Protein AF-A0A2N0Z9A2-F1 (afdb_monomer_lite)

pLDDT: mean 85.96, std 12.75, range [35.22, 98.06]

Foldseek 3Di:
DDDPDDPPPPPQVQEDDQDPPPDDLVVSLVVVVVVVVQAQQAALVNVCVQLVHDSVCCVVAVSSQFRKYFQDPVNLVSNLVVCVVPVDDPSSNVSSVGGMTTRPVRSLVCLQQQKKKWFQWDKDFPVNADPVLSVLLVVLLVVVQVPDPDDRQDPLNLLLVLLCVLDDPPDDQDIDIDRGHPGRAPGWADLVRQCVVVVHDDPVVSVVCCNVQRWMWMDRPPRIITHCVPVDPGRIHIHRVVSVVVLCVVPPPCSSVVSSVSSNVVSD

Structure (mmCIF, N/CA/C/O backbone):
data_AF-A0A2N0Z9A2-F1
#
_entry.id   AF-A0A2N0Z9A2-F1
#
loop_
_atom_site.group_PDB
_atom_site.id
_atom_site.type_symbol
_atom_site.label_atom_id
_atom_site.label_alt_id
_atom_site.label_comp_id
_atom_site.label_asym_id
_atom_site.label_entity_id
_atom_site.label_seq_id
_atom_site.pdbx_PDB_ins_code
_atom_site.Cartn_x
_atom_site.Cartn_y
_atom_site.Cartn_z
_atom_site.occupancy
_atom_site.B_iso_or_equiv
_atom_site.auth_seq_id
_atom_site.auth_comp_id
_atom_site.auth_asym_id
_atom_site.auth_atom_id
_atom_site.pdbx_PDB_model_num
ATOM 1 N N . MET A 1 1 ? 28.871 -37.898 -8.523 1.00 39.12 1 MET A N 1
ATOM 2 C CA . MET A 1 1 ? 27.674 -37.500 -9.295 1.00 39.12 1 MET A CA 1
ATOM 3 C C . MET A 1 1 ? 27.486 -36.004 -9.123 1.00 39.12 1 MET A C 1
ATOM 5 O O . MET A 1 1 ? 26.949 -35.571 -8.111 1.00 39.12 1 MET A O 1
ATOM 9 N N . GLU A 1 2 ? 28.006 -35.214 -10.058 1.00 35.22 2 GLU A N 1
ATOM 10 C CA . GLU A 1 2 ? 27.777 -33.769 -10.091 1.00 35.22 2 GLU A CA 1
ATOM 11 C C . GLU A 1 2 ? 26.321 -33.504 -10.483 1.00 35.22 2 GLU A C 1
ATOM 13 O O . GLU A 1 2 ? 25.878 -33.856 -11.578 1.00 35.22 2 GLU A O 1
ATOM 18 N N . GLN A 1 3 ? 25.552 -32.900 -9.578 1.00 36.16 3 GLN A N 1
ATOM 19 C CA . GLN A 1 3 ? 24.242 -32.359 -9.917 1.00 36.16 3 GLN A CA 1
ATOM 20 C C . GLN A 1 3 ? 24.454 -31.128 -10.803 1.00 36.16 3 GLN A C 1
ATOM 22 O O . GLN A 1 3 ? 24.749 -30.038 -10.314 1.00 36.16 3 GLN A O 1
ATOM 27 N N . LYS A 1 4 ? 24.300 -31.301 -12.121 1.00 36.00 4 LYS A N 1
ATOM 28 C CA . LYS A 1 4 ? 24.152 -30.184 -13.058 1.00 36.00 4 LYS A CA 1
ATOM 29 C C . LYS A 1 4 ? 22.986 -29.314 -12.583 1.00 36.00 4 LYS A C 1
ATOM 31 O O . LYS A 1 4 ? 21.829 -29.735 -12.637 1.00 36.00 4 LYS A O 1
ATOM 36 N N . LYS A 1 5 ? 23.300 -28.102 -12.109 1.00 37.56 5 LYS A N 1
ATOM 37 C CA . LYS A 1 5 ? 22.339 -27.008 -11.935 1.00 37.56 5 LYS A CA 1
ATOM 38 C C . LYS A 1 5 ? 21.575 -26.881 -13.252 1.00 37.56 5 LYS A C 1
ATOM 40 O O . LYS A 1 5 ? 22.160 -26.490 -14.256 1.00 37.56 5 LYS A O 1
ATOM 45 N N . LYS A 1 6 ? 20.290 -27.243 -13.261 1.00 37.47 6 LYS A N 1
ATOM 46 C CA . LYS A 1 6 ? 19.394 -26.866 -14.355 1.00 37.47 6 LYS A CA 1
ATOM 47 C C . LYS A 1 6 ? 19.418 -25.341 -14.423 1.00 37.47 6 LYS A C 1
ATOM 49 O O . LYS A 1 6 ? 18.989 -24.689 -13.470 1.00 37.47 6 LYS A O 1
ATOM 54 N N . GLU A 1 7 ? 19.961 -24.790 -15.503 1.00 36.81 7 GLU A N 1
ATOM 55 C CA . GLU A 1 7 ? 19.755 -23.390 -15.850 1.00 36.81 7 GLU A CA 1
ATOM 56 C C . GLU A 1 7 ? 18.244 -23.170 -15.909 1.00 36.81 7 GLU A C 1
ATOM 58 O O . GLU A 1 7 ? 17.543 -23.776 -16.719 1.00 36.81 7 GLU A O 1
ATOM 63 N N . LYS A 1 8 ? 17.717 -22.375 -14.974 1.00 40.28 8 LYS A N 1
ATOM 64 C CA . LYS A 1 8 ? 16.359 -21.858 -15.099 1.00 40.28 8 LYS A CA 1
ATOM 65 C C . LYS A 1 8 ? 16.387 -20.928 -16.303 1.00 40.28 8 LYS A C 1
ATOM 67 O O . LYS A 1 8 ? 16.922 -19.827 -16.198 1.00 40.28 8 LYS A O 1
ATOM 72 N N . THR A 1 9 ? 15.844 -21.370 -17.429 1.00 38.28 9 THR A N 1
ATOM 73 C CA . THR A 1 9 ? 15.439 -20.474 -18.508 1.00 38.28 9 THR A CA 1
ATOM 74 C C . THR A 1 9 ? 14.415 -19.513 -17.918 1.00 38.28 9 THR A C 1
ATOM 76 O O . THR A 1 9 ? 13.293 -19.890 -17.588 1.00 38.28 9 THR A O 1
ATOM 79 N N . TYR A 1 10 ? 14.867 -18.293 -17.652 1.00 50.06 10 TYR A N 1
ATOM 80 C CA . TYR A 1 10 ? 14.053 -17.216 -17.113 1.00 50.06 10 TYR A CA 1
ATOM 81 C C . TYR A 1 10 ? 13.242 -16.669 -18.294 1.00 50.06 10 TYR A C 1
ATOM 83 O O . TYR A 1 10 ? 13.710 -15.800 -19.023 1.00 50.06 10 TYR A O 1
ATOM 91 N N . ASP A 1 11 ? 12.091 -17.282 -18.573 1.00 57.03 11 ASP A N 1
ATOM 92 C CA . ASP A 1 11 ? 11.162 -16.760 -19.573 1.00 57.03 11 ASP A CA 1
ATOM 93 C C . ASP A 1 11 ? 10.395 -15.596 -18.936 1.00 57.03 11 ASP A C 1
ATOM 95 O O . ASP A 1 11 ? 9.505 -15.786 -18.106 1.00 57.03 11 ASP A O 1
ATOM 99 N N . GLU A 1 12 ? 10.834 -14.372 -19.225 1.00 72.56 12 GLU A N 1
ATOM 100 C CA . GLU A 1 12 ? 10.219 -13.152 -18.704 1.00 72.56 12 GLU A CA 1
ATOM 101 C C . GLU A 1 12 ? 8.993 -12.818 -19.545 1.00 72.56 12 GLU A C 1
ATOM 103 O O . GLU A 1 12 ? 9.054 -11.990 -20.447 1.00 72.56 12 GLU A O 1
ATOM 108 N N . THR A 1 13 ? 7.864 -13.461 -19.252 1.00 82.44 13 THR A N 1
ATOM 109 C CA . THR A 1 13 ? 6.611 -13.288 -20.008 1.00 82.44 13 THR A CA 1
ATOM 110 C C . THR A 1 13 ? 6.142 -11.828 -20.063 1.00 82.44 13 THR A C 1
ATOM 112 O O . THR A 1 13 ? 5.527 -11.411 -21.038 1.00 82.44 13 THR A O 1
ATOM 115 N N . ASN A 1 14 ? 6.471 -11.038 -19.039 1.00 91.31 14 ASN A N 1
ATOM 116 C CA . ASN A 1 14 ? 6.136 -9.617 -18.935 1.00 91.31 14 ASN A CA 1
ATOM 117 C C . ASN A 1 14 ? 7.253 -8.669 -19.423 1.00 91.31 14 ASN A C 1
ATOM 119 O O . ASN A 1 14 ? 7.136 -7.451 -19.271 1.00 91.31 14 ASN A O 1
ATOM 123 N N . LEU A 1 15 ? 8.336 -9.196 -20.006 1.00 94.00 15 LEU A N 1
ATOM 124 C CA . LEU A 1 15 ? 9.366 -8.375 -20.640 1.00 94.00 15 LEU A CA 1
ATOM 125 C C . LEU A 1 15 ? 8.886 -7.897 -22.010 1.00 94.00 15 LEU A C 1
ATOM 127 O O . LEU A 1 15 ? 8.703 -8.686 -22.939 1.00 94.00 15 LEU A O 1
ATOM 131 N N . ILE A 1 16 ? 8.785 -6.583 -22.164 1.00 93.12 16 ILE A N 1
ATOM 132 C CA . ILE A 1 16 ? 8.566 -5.950 -23.459 1.00 93.12 16 ILE A CA 1
ATOM 133 C C . ILE A 1 16 ? 9.925 -5.762 -24.129 1.00 93.12 16 ILE A C 1
ATOM 135 O O . ILE A 1 16 ? 10.796 -5.036 -23.642 1.00 93.12 16 ILE A O 1
ATOM 139 N N . LYS A 1 17 ? 10.115 -6.453 -25.253 1.00 89.31 17 LYS A N 1
ATOM 140 C CA . LYS A 1 17 ? 11.343 -6.384 -26.044 1.00 89.31 17 LYS A CA 1
ATOM 141 C C . LYS A 1 17 ? 11.283 -5.203 -27.005 1.00 89.31 17 LYS A C 1
ATOM 143 O O . LYS A 1 17 ? 10.336 -5.065 -27.774 1.00 89.31 17 LYS A O 1
ATOM 148 N N . ILE A 1 18 ? 12.329 -4.385 -26.984 1.00 88.56 18 ILE A N 1
ATOM 149 C CA . ILE A 1 18 ? 12.559 -3.346 -27.988 1.00 88.56 18 ILE A CA 1
ATOM 150 C C . ILE A 1 18 ? 13.480 -3.955 -29.044 1.00 88.56 18 ILE A C 1
ATOM 152 O O . ILE A 1 18 ? 14.681 -4.115 -28.825 1.00 88.56 18 ILE A O 1
ATOM 156 N N . GLU A 1 19 ? 12.884 -4.368 -30.161 1.00 83.06 19 GLU A N 1
ATOM 157 C CA . GLU A 1 19 ? 13.587 -5.044 -31.251 1.00 83.06 19 GLU A CA 1
ATOM 158 C C . GLU A 1 19 ? 14.536 -4.078 -31.970 1.00 83.06 19 GLU A C 1
ATOM 160 O O . GLU A 1 19 ? 14.115 -3.052 -32.504 1.00 83.06 19 GLU A O 1
ATOM 165 N N . GLY A 1 20 ? 15.827 -4.413 -31.996 1.00 78.44 20 GLY A N 1
ATOM 166 C CA . GLY A 1 20 ? 16.853 -3.610 -32.673 1.00 78.44 20 GLY A CA 1
ATOM 167 C C . GLY A 1 20 ? 17.189 -4.079 -34.090 1.00 78.44 20 GLY A C 1
ATOM 168 O O . GLY A 1 20 ? 17.829 -3.348 -34.844 1.00 78.44 20 GLY A O 1
ATOM 169 N N . GLN A 1 21 ? 16.791 -5.297 -34.472 1.00 80.75 21 GLN A N 1
ATOM 170 C CA . GLN A 1 21 ? 17.189 -5.879 -35.753 1.00 80.75 21 GLN A CA 1
ATOM 171 C C . GLN A 1 21 ? 16.594 -5.081 -36.922 1.00 80.75 21 GLN A C 1
ATOM 173 O O . GLN A 1 21 ? 15.380 -4.944 -37.039 1.00 80.75 21 GLN A O 1
ATOM 178 N N . GLY A 1 22 ? 17.462 -4.573 -37.802 1.00 82.25 22 GLY A N 1
ATOM 179 C CA . GLY A 1 22 ? 17.056 -3.803 -38.982 1.00 82.25 22 GLY A CA 1
ATOM 180 C C . GLY A 1 22 ? 16.613 -2.362 -38.701 1.00 82.25 22 GLY A C 1
ATOM 181 O O . GLY A 1 22 ? 16.156 -1.701 -39.628 1.00 82.25 22 GLY A O 1
ATOM 182 N N . ARG A 1 23 ? 16.756 -1.867 -37.463 1.00 88.69 23 ARG A N 1
ATOM 183 C CA . ARG A 1 23 ? 16.437 -0.482 -37.083 1.00 88.69 23 ARG A CA 1
ATOM 184 C C . ARG A 1 23 ? 17.691 0.376 -36.961 1.00 88.69 23 ARG A C 1
ATOM 186 O O . ARG A 1 23 ? 18.769 -0.126 -36.630 1.00 88.69 23 ARG A O 1
ATOM 193 N N . THR A 1 24 ? 17.558 1.678 -37.210 1.00 91.38 24 THR A N 1
ATOM 194 C CA . THR A 1 24 ? 18.649 2.621 -36.943 1.00 91.38 24 THR A CA 1
ATOM 195 C C . THR A 1 24 ? 18.809 2.842 -35.435 1.00 91.38 24 THR A C 1
ATOM 197 O O . THR A 1 24 ? 17.922 2.530 -34.640 1.00 91.38 24 THR A O 1
ATOM 200 N N . LYS A 1 25 ? 19.959 3.384 -35.009 1.00 90.62 25 LYS A N 1
ATOM 201 C CA . LYS A 1 25 ? 20.178 3.728 -33.591 1.00 90.62 25 LYS A CA 1
ATOM 202 C C . LYS A 1 25 ? 19.160 4.757 -33.096 1.00 90.62 25 LYS A C 1
ATOM 204 O O . LYS A 1 25 ? 18.715 4.662 -31.959 1.00 90.62 25 LYS A O 1
ATOM 209 N N . GLU A 1 26 ? 18.796 5.698 -33.959 1.00 92.00 26 GLU A N 1
ATOM 210 C CA . GLU A 1 26 ? 17.795 6.726 -33.690 1.00 92.00 26 GLU A CA 1
ATOM 211 C C . GLU A 1 26 ? 16.410 6.109 -33.470 1.00 92.00 26 GLU A C 1
ATOM 213 O O . GLU A 1 26 ? 15.802 6.351 -32.431 1.00 92.00 26 GLU A O 1
ATOM 218 N N . ASP A 1 27 ? 15.969 5.203 -34.349 1.00 93.00 27 ASP A N 1
ATOM 219 C CA . ASP A 1 27 ? 14.685 4.499 -34.194 1.00 93.00 27 ASP A CA 1
ATOM 220 C C . ASP A 1 27 ? 14.605 3.713 -32.877 1.00 93.00 27 ASP A C 1
ATOM 222 O O . ASP A 1 27 ? 13.552 3.634 -32.237 1.00 93.00 27 ASP A O 1
ATOM 226 N N . ILE A 1 28 ? 15.723 3.109 -32.462 1.00 93.19 28 ILE A N 1
ATOM 227 C CA . ILE A 1 28 ? 15.814 2.389 -31.189 1.00 93.19 28 ILE A CA 1
ATOM 228 C C . ILE A 1 28 ? 15.655 3.372 -30.024 1.00 93.19 28 ILE A C 1
ATOM 230 O O . ILE A 1 28 ? 14.854 3.109 -29.128 1.00 93.19 28 ILE A O 1
ATOM 234 N N . CYS A 1 29 ? 16.372 4.501 -30.035 1.00 94.50 29 CYS A N 1
ATOM 235 C CA . CYS A 1 29 ? 16.245 5.537 -29.007 1.00 94.50 29 CYS A CA 1
ATOM 236 C C . CYS A 1 29 ? 14.813 6.082 -28.923 1.00 94.50 29 CYS A C 1
ATOM 238 O O . CYS A 1 29 ? 14.248 6.131 -27.832 1.00 94.50 29 CYS A O 1
ATOM 240 N N . LEU A 1 30 ? 14.198 6.405 -30.064 1.00 94.81 30 LEU A N 1
ATOM 241 C CA . LEU A 1 30 ? 12.808 6.861 -30.138 1.00 94.81 30 LEU A CA 1
ATOM 242 C C . LEU A 1 30 ? 11.834 5.829 -29.557 1.00 94.81 30 LEU A C 1
ATOM 244 O O . LEU A 1 30 ? 10.938 6.200 -28.804 1.00 94.81 30 LEU A O 1
ATOM 248 N N . SER A 1 31 ? 12.054 4.536 -29.816 1.00 95.06 31 SER A N 1
ATOM 249 C CA . SER A 1 31 ? 11.229 3.460 -29.244 1.00 95.06 31 SER A CA 1
ATOM 250 C C . SER A 1 31 ? 11.310 3.427 -27.710 1.00 95.06 31 SER A C 1
ATOM 252 O O . SER A 1 31 ? 10.294 3.284 -27.035 1.00 95.06 31 SER A O 1
ATOM 254 N N . TYR A 1 32 ? 12.506 3.579 -27.127 1.00 95.62 32 TYR A N 1
ATOM 255 C CA . TYR A 1 32 ? 12.655 3.671 -25.666 1.00 95.62 32 TYR A CA 1
ATOM 256 C C . TYR A 1 32 ? 11.942 4.899 -25.093 1.00 95.62 32 TYR A C 1
ATOM 258 O O . TYR A 1 32 ? 11.276 4.787 -24.065 1.00 95.62 32 TYR A O 1
ATOM 266 N N . LEU A 1 33 ? 12.073 6.056 -25.748 1.00 95.31 33 LEU A N 1
ATOM 267 C CA . LEU A 1 33 ? 11.417 7.290 -25.319 1.00 95.31 33 LEU A CA 1
ATOM 268 C C . LEU A 1 33 ? 9.894 7.174 -25.385 1.00 95.31 33 LEU A C 1
ATOM 270 O O . LEU A 1 33 ? 9.220 7.618 -24.463 1.00 95.31 33 LEU A O 1
ATOM 274 N N . GLU A 1 34 ? 9.350 6.528 -26.418 1.00 95.38 34 GLU A N 1
ATOM 275 C CA . GLU A 1 34 ? 7.919 6.232 -26.517 1.00 95.38 34 GLU A CA 1
ATOM 276 C C . GLU A 1 34 ? 7.438 5.416 -25.310 1.00 95.38 34 GLU A C 1
ATOM 278 O O . GLU A 1 34 ? 6.464 5.796 -24.657 1.00 95.38 34 GLU A O 1
ATOM 283 N N . PHE A 1 35 ? 8.161 4.355 -24.935 1.00 96.38 35 PHE A N 1
ATOM 284 C CA . PHE A 1 35 ? 7.824 3.585 -23.737 1.00 96.38 35 PHE A CA 1
ATOM 285 C C . PHE A 1 35 ? 7.919 4.426 -22.460 1.00 96.38 35 PHE A C 1
ATOM 287 O O . PHE A 1 35 ? 6.988 4.412 -21.653 1.00 96.38 35 PHE A O 1
ATOM 294 N N . ILE A 1 36 ? 8.992 5.193 -22.268 1.00 95.38 36 ILE A N 1
ATOM 295 C CA . ILE A 1 36 ? 9.147 6.049 -21.081 1.00 95.38 36 ILE A CA 1
ATOM 296 C C . ILE A 1 36 ? 7.985 7.046 -20.981 1.00 95.38 36 ILE A C 1
ATOM 298 O O . ILE A 1 36 ? 7.328 7.114 -19.940 1.00 95.38 36 ILE A O 1
ATOM 302 N N . ASN A 1 37 ? 7.654 7.717 -22.086 1.00 93.94 37 ASN A N 1
ATOM 303 C CA . ASN A 1 37 ? 6.549 8.672 -22.172 1.00 93.94 37 ASN A CA 1
ATOM 304 C C . ASN A 1 37 ? 5.176 8.010 -21.984 1.00 93.94 37 ASN A C 1
ATOM 306 O O . ASN A 1 37 ? 4.252 8.642 -21.477 1.00 93.94 37 ASN A O 1
ATOM 310 N N . SER A 1 38 ? 5.036 6.730 -22.338 1.00 94.81 38 SER A N 1
ATOM 311 C CA . SER A 1 38 ? 3.811 5.958 -22.096 1.00 94.81 38 SER A CA 1
ATOM 312 C C . SER A 1 38 ? 3.632 5.514 -20.637 1.00 94.81 38 SER A C 1
ATOM 314 O O . SER A 1 38 ? 2.562 5.023 -20.292 1.00 94.81 38 SER A O 1
ATOM 316 N N . GLY A 1 39 ? 4.637 5.697 -19.768 1.00 94.62 39 GLY A N 1
ATOM 317 C CA . GLY A 1 39 ? 4.539 5.414 -18.330 1.00 94.62 39 GLY A CA 1
ATOM 318 C C . GLY A 1 39 ? 5.573 4.430 -17.773 1.00 94.62 39 GLY A C 1
ATOM 319 O O . GLY A 1 39 ? 5.487 4.080 -16.589 1.00 94.62 39 GLY A O 1
ATOM 320 N N . PHE A 1 40 ? 6.548 3.985 -18.576 1.00 97.00 40 PHE A N 1
ATOM 321 C CA . PHE A 1 40 ? 7.675 3.154 -18.124 1.00 97.00 40 PHE A CA 1
ATOM 322 C C . PHE A 1 40 ? 8.752 3.997 -17.432 1.00 97.00 40 PHE A C 1
ATOM 324 O O . PHE A 1 40 ? 9.850 4.180 -17.949 1.00 97.00 40 PHE A O 1
ATOM 331 N N . SER A 1 41 ? 8.434 4.510 -16.245 1.00 96.00 41 SER A N 1
ATOM 332 C CA . SER A 1 41 ? 9.335 5.356 -15.447 1.00 96.00 41 SER A CA 1
ATOM 333 C C . SER A 1 41 ? 9.645 4.796 -14.064 1.00 96.00 41 SER A C 1
ATOM 335 O O . SER A 1 41 ? 10.536 5.294 -13.386 1.00 96.00 41 SER A O 1
ATOM 337 N N . LEU A 1 42 ? 8.922 3.763 -13.623 1.00 97.38 42 LEU A N 1
ATOM 338 C CA . LEU A 1 42 ? 9.047 3.257 -12.264 1.00 97.38 42 LEU A CA 1
ATOM 339 C C . LEU A 1 42 ? 10.254 2.318 -12.149 1.00 97.38 42 LEU A C 1
ATOM 341 O O . LEU A 1 42 ? 10.349 1.316 -12.855 1.00 97.38 42 LEU A O 1
ATOM 345 N N . THR A 1 43 ? 11.168 2.627 -11.237 1.00 97.00 43 THR A N 1
ATOM 346 C CA . THR A 1 43 ? 12.419 1.885 -11.034 1.00 97.00 43 THR A CA 1
ATOM 347 C C . THR A 1 43 ? 12.291 0.785 -9.979 1.00 97.00 43 THR A C 1
ATOM 349 O O . THR A 1 43 ? 11.382 0.778 -9.143 1.00 97.00 43 THR A O 1
ATOM 352 N N . ILE A 1 44 ? 13.247 -0.152 -9.969 1.00 97.00 44 ILE A N 1
ATOM 353 C CA . ILE A 1 44 ? 13.324 -1.171 -8.911 1.00 97.00 44 ILE A CA 1
ATOM 354 C C . ILE A 1 44 ? 13.519 -0.518 -7.542 1.00 97.00 44 ILE A C 1
ATOM 356 O O . ILE A 1 44 ? 12.920 -0.973 -6.569 1.00 97.00 44 ILE A O 1
ATOM 360 N N . GLU A 1 45 ? 14.339 0.532 -7.444 1.00 96.69 45 GLU A N 1
ATOM 361 C CA . GLU A 1 45 ? 14.580 1.208 -6.170 1.00 96.69 45 GLU A CA 1
ATOM 362 C C . GLU A 1 45 ? 13.310 1.867 -5.621 1.00 96.69 45 GLU A C 1
ATOM 364 O O . GLU A 1 45 ? 13.040 1.756 -4.425 1.00 96.69 45 GLU A O 1
ATOM 369 N N . GLU A 1 46 ? 12.495 2.487 -6.478 1.00 97.00 46 GLU A N 1
ATOM 370 C CA . GLU A 1 46 ? 11.203 3.051 -6.074 1.00 97.00 46 GLU A CA 1
ATOM 371 C C . GLU A 1 46 ? 10.231 1.967 -5.600 1.00 97.00 46 GLU A C 1
ATOM 373 O O . GLU A 1 46 ? 9.626 2.117 -4.538 1.00 97.00 46 GLU A O 1
ATOM 378 N N . ILE A 1 47 ? 10.113 0.849 -6.327 1.00 97.56 47 ILE A N 1
ATOM 379 C CA . ILE A 1 47 ? 9.261 -0.277 -5.911 1.00 97.56 47 ILE A CA 1
ATOM 380 C C . ILE A 1 47 ? 9.757 -0.865 -4.589 1.00 97.56 47 ILE A C 1
ATOM 382 O O . ILE A 1 47 ? 8.961 -1.118 -3.683 1.00 97.56 47 ILE A O 1
ATOM 386 N N . ALA A 1 48 ? 11.069 -1.069 -4.454 1.00 97.12 48 ALA A N 1
ATOM 387 C CA . ALA A 1 48 ? 11.678 -1.598 -3.242 1.00 97.12 48 ALA A CA 1
ATOM 388 C C . ALA A 1 48 ? 11.439 -0.664 -2.051 1.00 97.12 48 ALA A C 1
ATOM 390 O O . ALA A 1 48 ? 11.081 -1.130 -0.968 1.00 97.12 48 ALA A O 1
ATOM 391 N N . SER A 1 49 ? 11.573 0.647 -2.264 1.00 96.75 49 SER A N 1
ATOM 392 C CA . SER A 1 49 ? 11.293 1.678 -1.268 1.00 96.75 49 SER A CA 1
ATOM 393 C C . SER A 1 49 ? 9.817 1.681 -0.860 1.00 96.75 49 SER A C 1
ATOM 395 O O . SER A 1 49 ? 9.518 1.585 0.331 1.00 96.75 49 SER A O 1
ATOM 397 N N . TYR A 1 50 ? 8.894 1.687 -1.828 1.00 96.50 50 TYR A N 1
ATOM 398 C CA . TYR A 1 50 ? 7.448 1.658 -1.592 1.00 96.50 50 TYR A CA 1
ATOM 399 C C . TYR A 1 50 ? 7.014 0.398 -0.833 1.00 96.50 50 TYR A C 1
ATOM 401 O O . TYR A 1 50 ? 6.376 0.478 0.216 1.00 96.50 50 TYR A O 1
ATOM 409 N N . LEU A 1 51 ? 7.419 -0.780 -1.315 1.00 96.25 51 LEU A N 1
ATOM 410 C CA . LEU A 1 51 ? 7.136 -2.061 -0.671 1.00 96.25 51 LEU A CA 1
ATOM 411 C C . LEU A 1 51 ? 8.007 -2.298 0.568 1.00 96.25 51 LEU A C 1
ATOM 413 O O . LEU A 1 51 ? 7.899 -3.363 1.174 1.00 96.25 51 LEU A O 1
ATOM 417 N N . ARG A 1 52 ? 8.891 -1.369 0.958 1.00 95.31 52 ARG A N 1
ATOM 418 C CA . ARG A 1 52 ? 9.839 -1.510 2.078 1.00 95.31 52 ARG A CA 1
ATOM 419 C C . ARG A 1 52 ? 10.556 -2.864 2.060 1.00 95.31 52 ARG A C 1
ATOM 421 O O . ARG A 1 52 ? 10.555 -3.592 3.054 1.00 95.31 52 ARG A O 1
ATOM 428 N N . CYS A 1 53 ? 11.052 -3.280 0.902 1.00 95.38 53 CYS A N 1
ATOM 429 C CA . CYS A 1 53 ? 11.646 -4.596 0.669 1.00 95.38 53 CYS A CA 1
ATOM 430 C C . CYS A 1 53 ? 13.039 -4.472 0.036 1.00 95.38 53 CYS A C 1
ATOM 432 O O . CYS A 1 53 ? 13.539 -3.373 -0.187 1.00 95.38 53 CYS A O 1
ATOM 434 N N . THR A 1 54 ? 13.708 -5.601 -0.188 1.00 95.69 54 THR A N 1
ATOM 435 C CA . THR A 1 54 ? 15.032 -5.606 -0.818 1.00 95.69 54 THR A CA 1
ATOM 436 C C . THR A 1 54 ? 14.909 -5.506 -2.336 1.00 95.69 54 THR A C 1
ATOM 438 O O . THR A 1 54 ? 13.932 -5.971 -2.918 1.00 95.69 54 THR A O 1
ATOM 441 N N . TYR A 1 55 ? 15.948 -4.987 -2.991 1.00 95.69 55 TYR A N 1
ATOM 442 C CA . TYR A 1 55 ? 16.064 -4.995 -4.455 1.00 95.69 55 TYR A CA 1
ATOM 443 C C . TYR A 1 55 ? 15.843 -6.403 -5.037 1.00 95.69 55 TYR A C 1
ATOM 445 O O . TYR A 1 55 ? 15.086 -6.588 -5.986 1.00 95.69 55 TYR A O 1
ATOM 453 N N . GLN A 1 56 ? 16.442 -7.419 -4.403 1.00 95.25 56 GLN A N 1
ATOM 454 C CA . GLN A 1 56 ? 16.313 -8.817 -4.817 1.00 95.25 56 GLN A CA 1
ATOM 455 C C . GLN A 1 56 ? 14.865 -9.323 -4.756 1.00 95.25 56 GLN A C 1
ATOM 457 O O . GLN A 1 56 ? 14.444 -10.072 -5.629 1.00 95.25 56 GLN A O 1
ATOM 462 N N . TYR A 1 57 ? 14.079 -8.891 -3.764 1.00 95.31 57 TYR A N 1
ATOM 463 C CA . TYR A 1 57 ? 12.666 -9.259 -3.691 1.00 95.31 57 TYR A CA 1
ATOM 464 C C . TYR A 1 57 ? 11.896 -8.754 -4.919 1.00 95.31 57 TYR A C 1
ATOM 466 O O . TYR A 1 57 ? 11.082 -9.490 -5.470 1.00 95.31 57 TYR A O 1
ATOM 474 N N . VAL A 1 58 ? 12.176 -7.529 -5.377 1.00 96.25 58 VAL A N 1
AT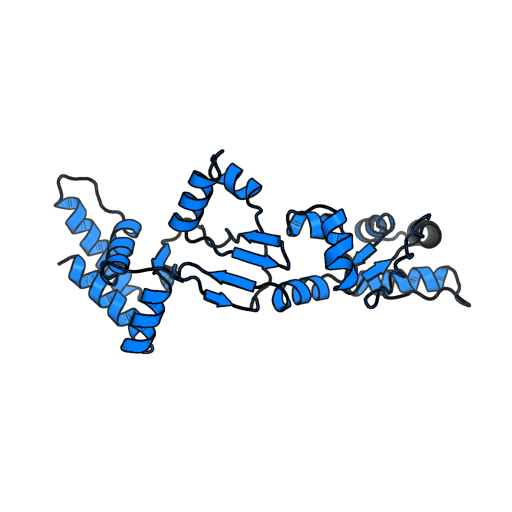OM 475 C CA . VAL A 1 58 ? 11.545 -6.966 -6.582 1.00 96.25 58 VAL A CA 1
ATOM 476 C C . VAL A 1 58 ? 11.916 -7.781 -7.820 1.00 96.25 58 VAL A C 1
ATOM 478 O O . VAL A 1 58 ? 11.029 -8.137 -8.595 1.00 96.25 58 VAL A O 1
ATOM 481 N N . LEU A 1 59 ? 13.193 -8.147 -7.971 1.00 94.31 59 LEU A N 1
ATOM 482 C CA . LEU A 1 59 ? 13.641 -9.019 -9.061 1.00 94.31 59 LEU A CA 1
ATOM 483 C C . LEU A 1 59 ? 12.931 -10.376 -9.052 1.00 94.31 59 LEU A C 1
ATOM 485 O O . LEU A 1 59 ? 12.470 -10.836 -10.087 1.00 94.31 59 LEU A O 1
ATOM 489 N N . ASP A 1 60 ? 12.820 -11.013 -7.889 1.00 93.19 60 ASP A N 1
ATOM 490 C CA . ASP A 1 60 ? 12.319 -12.386 -7.806 1.00 93.19 60 ASP A CA 1
ATOM 491 C C . ASP A 1 60 ? 10.789 -12.487 -7.838 1.00 93.19 60 ASP A C 1
ATOM 493 O O . ASP A 1 60 ? 10.259 -13.557 -8.144 1.00 93.19 60 ASP A O 1
ATOM 497 N N . LYS A 1 61 ? 10.076 -11.425 -7.435 1.00 94.06 61 LYS A N 1
ATOM 498 C CA . LYS A 1 61 ? 8.623 -11.464 -7.184 1.00 94.06 61 LYS A CA 1
ATOM 499 C C . LYS A 1 61 ? 7.797 -10.452 -7.959 1.00 94.06 61 LYS A C 1
ATOM 501 O O . LYS A 1 61 ? 6.596 -10.656 -8.048 1.00 94.06 61 LYS A O 1
ATOM 506 N N . ILE A 1 62 ? 8.397 -9.378 -8.471 1.00 94.94 62 ILE A N 1
ATOM 507 C CA . ILE A 1 62 ? 7.664 -8.310 -9.167 1.00 94.94 62 ILE A CA 1
ATOM 508 C C . ILE A 1 62 ? 8.006 -8.291 -10.658 1.00 94.94 62 ILE A C 1
ATOM 510 O O . ILE A 1 62 ? 7.094 -8.222 -11.473 1.00 94.94 62 ILE A O 1
ATOM 514 N N . VAL A 1 63 ? 9.287 -8.421 -11.032 1.00 94.69 63 VAL A N 1
ATOM 515 C CA . VAL A 1 63 ? 9.717 -8.520 -12.448 1.00 94.69 63 VAL A CA 1
ATOM 516 C C . VAL A 1 63 ? 8.930 -9.577 -13.237 1.00 94.69 63 VAL A C 1
ATOM 518 O O . VAL A 1 63 ? 8.502 -9.262 -14.346 1.00 94.69 63 VAL A O 1
ATOM 521 N N . PRO A 1 64 ? 8.673 -10.790 -12.705 1.00 93.25 64 PRO A N 1
ATOM 522 C CA . PRO A 1 64 ? 7.918 -11.796 -13.448 1.00 93.25 64 PRO A CA 1
ATOM 523 C C . PRO A 1 64 ? 6.446 -11.439 -13.666 1.00 93.25 64 PRO A C 1
ATOM 525 O O . PRO A 1 64 ? 5.830 -11.988 -14.570 1.00 93.25 64 PRO A O 1
ATOM 528 N N . GLU A 1 65 ? 5.881 -10.532 -12.866 1.00 93.88 65 GLU A N 1
ATOM 529 C CA . GLU A 1 65 ? 4.434 -10.294 -12.767 1.00 93.88 65 GLU A CA 1
ATOM 530 C C . GLU A 1 65 ? 3.988 -8.960 -13.383 1.00 93.88 65 GLU A C 1
ATOM 532 O O . GLU A 1 65 ? 2.802 -8.763 -13.640 1.00 93.88 65 GLU A O 1
ATOM 537 N N . VAL A 1 66 ? 4.921 -8.027 -13.597 1.00 95.50 66 VAL A N 1
ATOM 538 C CA . VAL A 1 66 ? 4.613 -6.658 -14.028 1.00 95.50 66 VAL A CA 1
ATOM 539 C C . VAL A 1 66 ? 5.316 -6.335 -15.349 1.00 95.50 66 VAL A C 1
ATOM 541 O O . VAL A 1 66 ? 6.531 -6.547 -15.455 1.00 95.50 66 VAL A O 1
ATOM 544 N N . PRO A 1 67 ? 4.593 -5.777 -16.342 1.00 96.19 67 PRO A N 1
ATOM 545 C CA . PRO A 1 67 ? 5.174 -5.305 -17.591 1.00 96.19 67 PRO A CA 1
ATOM 546 C C . PRO A 1 67 ? 6.350 -4.354 -17.370 1.00 96.19 67 PRO A C 1
ATOM 548 O O . PRO A 1 67 ? 6.245 -3.359 -16.641 1.00 96.19 67 PRO A O 1
ATOM 551 N N . HIS A 1 68 ? 7.469 -4.656 -18.019 1.00 96.56 68 HIS A N 1
ATOM 552 C CA . HIS A 1 68 ? 8.693 -3.875 -17.898 1.00 96.56 68 HIS A CA 1
ATOM 553 C C . HIS A 1 68 ? 9.521 -3.908 -19.184 1.00 96.56 68 HIS A C 1
ATOM 555 O O . HIS A 1 68 ? 9.432 -4.840 -19.981 1.00 96.56 68 HIS A O 1
ATOM 561 N N . ILE A 1 69 ? 10.362 -2.892 -19.354 1.00 96.31 69 ILE A N 1
ATOM 562 C CA . ILE A 1 69 ? 11.402 -2.837 -20.383 1.00 96.31 69 ILE A CA 1
ATOM 563 C C . ILE A 1 69 ? 12.776 -2.991 -19.734 1.00 96.31 69 ILE A C 1
ATOM 565 O O . ILE A 1 69 ? 12.965 -2.687 -18.551 1.00 96.31 69 ILE A O 1
ATOM 569 N N . ARG A 1 70 ? 13.753 -3.445 -20.521 1.00 94.38 70 ARG A N 1
ATOM 570 C CA . ARG A 1 70 ? 15.159 -3.526 -20.113 1.00 94.38 70 ARG A CA 1
ATOM 571 C C . ARG A 1 70 ? 16.014 -2.609 -20.958 1.00 94.38 70 ARG A C 1
ATOM 573 O O . ARG A 1 70 ? 15.972 -2.699 -22.177 1.00 94.38 70 ARG A O 1
ATOM 580 N N . ILE A 1 71 ? 16.847 -1.807 -20.308 1.00 93.44 71 ILE A N 1
ATOM 581 C CA . ILE A 1 71 ? 17.870 -1.005 -20.977 1.00 93.44 71 ILE A CA 1
ATOM 582 C C . ILE A 1 71 ? 19.188 -1.771 -20.872 1.00 93.44 71 ILE A C 1
ATOM 584 O O . ILE A 1 71 ? 19.698 -2.039 -19.782 1.00 93.44 71 ILE A O 1
ATOM 588 N N . THR A 1 72 ? 19.719 -2.176 -22.023 1.00 90.69 72 THR A N 1
ATOM 589 C CA . THR A 1 72 ? 21.033 -2.832 -22.110 1.00 90.69 72 THR A CA 1
ATOM 590 C C . THR A 1 72 ? 22.160 -1.802 -22.038 1.00 90.69 72 THR A C 1
ATOM 592 O O . THR A 1 72 ? 21.937 -0.632 -22.336 1.00 90.69 72 THR A O 1
ATOM 595 N N . GLU A 1 73 ? 23.390 -2.220 -21.726 1.00 90.44 73 GLU A N 1
ATOM 596 C CA . GLU A 1 73 ? 24.550 -1.309 -21.740 1.00 90.44 73 GLU A CA 1
ATOM 597 C C . GLU A 1 73 ? 24.750 -0.635 -23.107 1.00 90.44 73 GLU A C 1
ATOM 599 O O . GLU A 1 73 ? 25.053 0.552 -23.188 1.00 90.44 73 GLU A O 1
ATOM 604 N N . VAL A 1 74 ? 24.503 -1.363 -24.201 1.00 90.12 74 VAL A N 1
ATOM 605 C CA . VAL A 1 74 ? 24.585 -0.807 -25.558 1.00 90.12 74 VAL A CA 1
ATOM 606 C C . VAL A 1 74 ? 23.492 0.240 -25.783 1.00 90.12 74 VAL A C 1
ATOM 608 O O . VAL A 1 74 ? 23.783 1.336 -26.258 1.00 90.12 74 VAL A O 1
ATOM 611 N N . SER A 1 75 ? 22.248 -0.069 -25.405 1.00 91.62 75 SER A N 1
ATOM 612 C CA . SER A 1 75 ? 21.122 0.868 -25.512 1.00 91.62 75 SER A CA 1
ATOM 613 C C . SER A 1 75 ? 21.340 2.110 -24.652 1.00 91.62 75 SER A C 1
ATOM 615 O O . SER A 1 75 ? 21.076 3.214 -25.104 1.00 91.62 75 SER A O 1
ATOM 617 N N . LYS A 1 76 ? 21.898 1.951 -23.451 1.00 93.56 76 LYS A N 1
ATOM 618 C CA . LYS A 1 76 ? 22.244 3.046 -22.543 1.00 93.56 76 LYS A CA 1
ATOM 619 C C . LYS A 1 76 ? 23.226 4.028 -23.177 1.00 93.56 76 LYS A C 1
ATOM 621 O O . LYS A 1 76 ? 22.988 5.230 -23.142 1.00 93.56 76 LYS A O 1
ATOM 626 N N . LEU A 1 77 ? 24.299 3.531 -23.797 1.00 92.81 77 LEU A N 1
ATOM 627 C CA . LEU A 1 77 ? 25.264 4.382 -24.503 1.00 92.81 77 LEU A CA 1
ATOM 628 C C . LEU A 1 77 ? 24.614 5.145 -25.666 1.00 92.81 77 LEU A C 1
ATOM 630 O O . LEU A 1 77 ? 24.914 6.319 -25.872 1.00 92.81 77 LEU A O 1
ATOM 634 N N . MET A 1 78 ? 23.718 4.492 -26.413 1.00 93.69 78 MET A N 1
ATOM 635 C CA . MET A 1 78 ? 22.971 5.134 -27.501 1.00 93.69 78 MET A CA 1
ATOM 636 C C . MET A 1 78 ? 22.029 6.221 -26.976 1.00 93.69 78 MET A C 1
ATOM 638 O O . MET A 1 78 ? 22.029 7.324 -27.514 1.00 93.69 78 MET A O 1
ATOM 642 N N . LEU A 1 79 ? 21.287 5.930 -25.906 1.00 95.31 79 LEU A N 1
ATOM 643 C CA . LEU A 1 79 ? 20.340 6.853 -25.283 1.00 95.31 79 LEU A CA 1
ATOM 644 C C . LEU A 1 79 ? 21.035 8.088 -24.710 1.00 95.31 79 LEU A C 1
ATOM 646 O O . LEU A 1 79 ? 20.579 9.195 -24.960 1.00 95.31 79 LEU A O 1
ATOM 650 N N . PHE A 1 80 ? 22.166 7.932 -24.013 1.00 95.44 80 PHE A N 1
ATOM 651 C CA . PHE A 1 80 ? 22.921 9.084 -23.507 1.00 95.44 80 PHE A CA 1
ATOM 652 C C . PHE A 1 80 ? 23.485 9.956 -24.620 1.00 95.44 80 PHE A C 1
ATOM 654 O O . PHE A 1 80 ? 23.444 11.178 -24.520 1.00 95.44 80 PHE A O 1
ATOM 661 N N . LYS A 1 81 ? 23.998 9.342 -25.690 1.00 94.56 81 LYS A N 1
ATOM 662 C CA . LYS A 1 81 ? 24.473 10.101 -26.844 1.00 94.56 81 LYS A CA 1
ATOM 663 C C . LYS A 1 81 ? 23.326 10.893 -27.484 1.00 94.56 81 LYS A C 1
ATOM 665 O O . LYS A 1 81 ? 23.477 12.086 -27.711 1.00 94.56 81 LYS A O 1
ATOM 670 N N . TYR A 1 82 ? 22.186 10.238 -27.696 1.00 94.88 82 TYR A N 1
ATOM 671 C CA . TYR A 1 82 ? 20.982 10.867 -28.231 1.00 94.88 82 TYR A CA 1
ATOM 672 C C . TYR A 1 82 ? 20.486 12.009 -27.328 1.00 94.88 82 TYR A C 1
ATOM 674 O O . TYR A 1 82 ? 20.159 13.083 -27.812 1.00 94.88 82 TYR A O 1
ATOM 682 N N . ALA A 1 83 ? 20.505 11.823 -26.007 1.00 94.12 83 ALA A N 1
ATOM 683 C CA . ALA A 1 83 ? 20.117 12.853 -25.046 1.00 94.12 83 ALA A CA 1
ATOM 684 C C . ALA A 1 83 ? 20.963 14.124 -25.144 1.00 94.12 83 ALA A C 1
ATOM 686 O O . ALA A 1 83 ? 20.416 15.217 -25.088 1.00 94.12 83 ALA A O 1
ATOM 687 N N . ILE A 1 84 ? 22.279 13.977 -25.330 1.00 93.81 84 ILE A N 1
ATOM 688 C CA . ILE A 1 84 ? 23.204 15.105 -25.497 1.00 93.81 84 ILE A CA 1
ATOM 689 C C . ILE A 1 84 ? 22.981 15.801 -26.846 1.00 93.81 84 ILE A C 1
ATOM 691 O O . ILE A 1 84 ? 22.995 17.024 -26.914 1.00 93.81 84 ILE A O 1
ATOM 695 N N . GLU A 1 85 ? 22.787 15.034 -27.922 1.00 94.88 85 GLU A N 1
ATOM 696 C CA . GLU A 1 85 ? 22.590 15.577 -29.276 1.00 94.88 85 GLU A CA 1
ATOM 697 C C . GLU A 1 85 ? 21.253 16.321 -29.429 1.00 94.88 85 GLU A C 1
ATOM 699 O O . GLU A 1 85 ? 21.161 17.245 -30.237 1.00 94.88 85 GLU A O 1
ATOM 704 N N . HIS A 1 86 ? 20.242 15.941 -28.644 1.00 92.75 86 HIS A N 1
ATOM 705 C CA . HIS A 1 86 ? 18.876 16.459 -28.736 1.00 92.75 86 HIS A CA 1
ATOM 706 C C . HIS A 1 86 ? 18.411 17.249 -27.501 1.00 92.75 86 HIS A C 1
ATOM 708 O O . HIS A 1 86 ? 17.225 17.559 -27.416 1.00 92.75 86 HIS A O 1
ATOM 714 N N . ASP A 1 87 ? 19.318 17.569 -26.570 1.00 91.81 87 ASP A N 1
ATOM 715 C CA . ASP A 1 87 ? 19.044 18.334 -25.339 1.00 91.81 87 ASP A CA 1
ATOM 716 C C . ASP A 1 87 ? 17.825 17.800 -24.559 1.00 91.81 87 ASP A C 1
ATOM 718 O O . ASP A 1 87 ? 16.875 18.519 -24.246 1.00 91.81 87 ASP A O 1
ATOM 722 N N . LEU A 1 88 ? 17.810 16.482 -24.316 1.00 92.12 88 LEU A N 1
ATOM 723 C CA . LEU A 1 88 ? 16.712 15.837 -23.595 1.00 92.12 88 LEU A CA 1
ATOM 724 C C . LEU A 1 88 ? 16.693 16.232 -22.119 1.00 92.12 88 LEU A C 1
ATOM 726 O O . LEU A 1 88 ? 17.728 16.341 -21.465 1.00 92.12 88 LEU A O 1
ATOM 730 N N . ASP A 1 89 ? 15.477 16.315 -21.584 1.00 90.69 89 ASP A N 1
ATOM 731 C CA . ASP A 1 89 ? 15.213 16.594 -20.178 1.00 90.69 89 ASP A CA 1
ATOM 732 C C . ASP A 1 89 ? 15.989 15.661 -19.219 1.00 90.69 89 ASP A C 1
ATOM 734 O O . ASP A 1 89 ? 16.162 14.457 -19.468 1.00 90.69 89 ASP A O 1
ATOM 738 N N . GLU A 1 90 ? 16.474 16.227 -18.110 1.00 89.88 90 GLU A N 1
ATOM 739 C CA . GLU A 1 90 ? 17.307 15.522 -17.129 1.00 89.88 90 GLU A CA 1
ATOM 740 C C . GLU A 1 90 ? 16.525 14.424 -16.389 1.00 89.88 90 GLU A C 1
ATOM 742 O O . GLU A 1 90 ? 17.089 13.366 -16.092 1.00 89.88 90 GLU A O 1
ATOM 747 N N . GLU A 1 91 ? 15.222 14.613 -16.148 1.00 89.44 91 GLU A N 1
ATOM 748 C CA . GLU A 1 91 ? 14.358 13.623 -15.501 1.00 89.44 91 GLU A CA 1
ATOM 749 C C . GLU A 1 91 ? 14.282 12.355 -16.356 1.00 89.44 91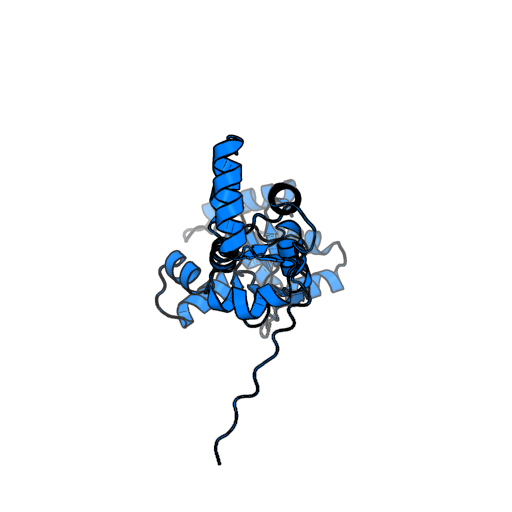 GLU A C 1
ATOM 751 O O . GLU A 1 91 ? 14.532 11.251 -15.861 1.00 89.44 91 GLU A O 1
ATOM 756 N N . ILE A 1 92 ? 14.049 12.515 -17.661 1.00 90.31 92 ILE A N 1
ATOM 757 C CA . ILE A 1 92 ? 14.032 11.408 -18.627 1.00 90.31 92 ILE A CA 1
ATOM 758 C C . ILE A 1 92 ? 15.418 10.764 -18.719 1.00 90.31 92 ILE A C 1
ATOM 760 O O . ILE A 1 92 ? 15.551 9.540 -18.636 1.00 90.31 92 ILE A O 1
ATOM 764 N N . SER A 1 93 ? 16.465 11.580 -18.844 1.00 91.69 93 SER A N 1
ATOM 765 C CA . SER A 1 93 ? 17.837 11.098 -19.018 1.00 91.69 93 SER A CA 1
ATOM 766 C C . SER A 1 93 ? 18.347 10.305 -17.810 1.00 91.69 93 SER A C 1
ATOM 768 O O . SER A 1 93 ? 19.107 9.341 -17.960 1.00 91.69 93 SER A O 1
ATOM 770 N N . SER A 1 94 ? 17.878 10.638 -16.604 1.00 93.62 94 SER A N 1
ATOM 771 C CA . SER A 1 94 ? 18.206 9.913 -15.372 1.00 93.62 94 SER A CA 1
ATOM 772 C C . SER A 1 94 ? 17.744 8.445 -15.395 1.00 93.62 94 SER A C 1
ATOM 774 O O . SER A 1 94 ? 18.387 7.572 -14.795 1.00 93.62 94 SER A O 1
ATOM 776 N N . LEU A 1 95 ? 16.678 8.138 -16.146 1.00 94.44 95 LEU A N 1
ATOM 777 C CA . LEU A 1 95 ? 16.129 6.787 -16.272 1.00 94.44 95 LEU A CA 1
ATOM 778 C C . LEU A 1 95 ? 17.036 5.866 -17.094 1.00 94.44 95 LEU A C 1
ATOM 780 O O . LEU A 1 95 ? 17.035 4.657 -16.871 1.00 94.44 95 LEU A O 1
ATOM 784 N N . PHE A 1 96 ? 17.880 6.404 -17.981 1.00 94.38 96 PHE A N 1
ATOM 785 C CA . PHE A 1 96 ? 18.779 5.596 -18.818 1.00 94.38 96 PHE A CA 1
ATOM 786 C C . PHE A 1 96 ? 19.858 4.869 -18.014 1.00 94.38 96 PHE A C 1
ATOM 788 O O . PHE A 1 96 ? 20.417 3.865 -18.460 1.00 94.38 96 PHE A O 1
ATOM 795 N N . VAL A 1 97 ? 20.152 5.338 -16.797 1.00 91.94 97 VAL A N 1
ATOM 796 C CA . VAL A 1 97 ? 21.069 4.647 -15.881 1.00 91.94 97 VAL A CA 1
ATOM 797 C C . VAL A 1 97 ? 20.486 3.312 -15.411 1.00 91.94 97 VAL A C 1
ATOM 799 O O . VAL A 1 97 ? 21.242 2.415 -15.025 1.00 91.94 97 VAL A O 1
ATOM 802 N N . LYS A 1 98 ? 19.158 3.174 -15.436 1.00 93.56 98 LYS A N 1
ATOM 803 C CA . LYS A 1 98 ? 18.418 2.064 -14.846 1.00 93.56 98 LYS A CA 1
ATOM 804 C C . LYS A 1 98 ? 18.313 0.904 -15.821 1.00 93.56 98 LYS A C 1
ATOM 806 O O . LYS A 1 98 ? 18.012 1.070 -16.992 1.00 93.56 98 LYS A O 1
ATOM 811 N N . ARG A 1 99 ? 18.528 -0.308 -15.311 1.00 90.62 99 ARG A N 1
ATOM 812 C CA . ARG A 1 99 ? 18.486 -1.530 -16.125 1.00 90.62 99 ARG A CA 1
ATOM 813 C C . ARG A 1 99 ? 17.063 -1.981 -16.457 1.00 90.62 99 ARG A C 1
ATOM 815 O O . ARG A 1 99 ? 16.864 -2.614 -17.488 1.00 90.62 99 ARG A O 1
ATOM 822 N N . ILE A 1 100 ? 16.105 -1.719 -15.569 1.00 95.56 100 ILE A N 1
ATOM 823 C CA . ILE A 1 100 ? 14.707 -2.149 -15.685 1.00 95.56 100 ILE A CA 1
ATOM 824 C C . ILE A 1 100 ? 13.811 -0.962 -15.345 1.00 95.56 100 ILE A C 1
ATOM 826 O O . ILE A 1 100 ? 14.013 -0.329 -14.306 1.00 95.56 100 ILE A O 1
ATOM 830 N N . LEU A 1 101 ? 12.819 -0.711 -16.196 1.00 97.50 101 LEU A N 1
ATOM 831 C CA . LEU A 1 101 ? 11.761 0.269 -15.967 1.00 97.50 101 LEU A CA 1
ATOM 832 C C . LEU A 1 101 ? 10.406 -0.425 -16.078 1.00 97.50 101 LEU A C 1
ATOM 834 O O . LEU A 1 101 ? 10.159 -1.161 -17.032 1.00 97.50 101 LEU A O 1
ATOM 838 N N . PHE A 1 102 ? 9.537 -0.193 -15.101 1.00 98.06 102 PHE A N 1
ATOM 839 C CA . PHE A 1 102 ? 8.185 -0.735 -15.039 1.00 98.06 102 PHE A CA 1
ATOM 840 C C . PHE A 1 102 ? 7.164 0.313 -15.447 1.00 98.06 102 PHE A C 1
ATOM 842 O O . PHE A 1 102 ? 7.325 1.503 -15.159 1.00 98.06 102 PHE A O 1
ATOM 849 N N . HIS A 1 103 ? 6.056 -0.144 -16.025 1.00 97.19 103 HIS A N 1
ATOM 850 C CA . HIS A 1 103 ? 4.912 0.728 -16.238 1.00 97.19 103 HIS A CA 1
ATOM 851 C C . HIS A 1 103 ? 4.224 1.050 -14.901 1.00 97.19 103 HIS A C 1
ATOM 853 O O . HIS A 1 103 ? 3.688 0.161 -14.228 1.00 97.19 103 HIS A O 1
ATOM 859 N N . ARG A 1 104 ? 4.197 2.331 -14.512 1.00 96.06 104 ARG A N 1
ATOM 860 C CA . ARG A 1 104 ? 3.696 2.775 -13.196 1.00 96.06 104 ARG A CA 1
ATOM 861 C C . ARG A 1 104 ? 2.252 2.341 -12.934 1.00 96.06 104 ARG A C 1
ATOM 863 O O . ARG A 1 104 ? 1.952 1.812 -11.865 1.00 96.06 104 ARG A O 1
ATOM 870 N N . GLY A 1 105 ? 1.371 2.515 -13.918 1.00 96.06 105 GLY A N 1
ATOM 871 C CA . GLY A 1 105 ? -0.037 2.128 -13.797 1.00 96.06 105 GLY A CA 1
ATOM 872 C C . GLY A 1 105 ? -0.249 0.613 -13.710 1.00 96.06 105 GLY A C 1
ATOM 873 O O . GLY A 1 105 ? -1.160 0.163 -13.020 1.00 96.06 105 GLY A O 1
ATOM 874 N N . GLU A 1 106 ? 0.621 -0.185 -14.337 1.00 96.88 106 GLU A N 1
ATOM 875 C CA . GLU A 1 106 ? 0.493 -1.649 -14.299 1.00 96.88 106 GLU A CA 1
ATOM 876 C C . GLU A 1 106 ? 0.988 -2.197 -12.964 1.00 96.88 106 GLU A C 1
ATOM 878 O O . GLU A 1 106 ? 0.346 -3.065 -12.380 1.00 96.88 106 GLU A O 1
ATOM 883 N N . PHE A 1 107 ? 2.056 -1.618 -12.407 1.00 97.31 107 PHE A N 1
ATOM 884 C CA . PHE A 1 107 ? 2.482 -1.925 -11.044 1.00 97.31 107 PHE A CA 1
ATOM 885 C C . PHE A 1 107 ? 1.375 -1.636 -10.016 1.00 97.31 107 PHE A C 1
ATOM 887 O O . PHE A 1 107 ? 1.095 -2.467 -9.151 1.00 97.31 107 PHE A O 1
ATOM 894 N N . GLN A 1 108 ? 0.707 -0.484 -10.119 1.00 96.38 108 GLN A N 1
ATOM 895 C CA . GLN A 1 108 ? -0.393 -0.136 -9.212 1.00 96.38 108 GLN A CA 1
ATOM 896 C C . GLN A 1 108 ? -1.560 -1.124 -9.324 1.00 96.38 108 GLN A C 1
ATOM 898 O O . GLN A 1 108 ? -2.045 -1.621 -8.306 1.00 96.38 108 GLN A O 1
ATOM 903 N N . ARG A 1 109 ? -1.973 -1.466 -10.554 1.00 95.75 109 ARG A N 1
ATOM 904 C CA . ARG A 1 109 ? -3.005 -2.487 -10.806 1.00 95.75 109 ARG A CA 1
ATOM 905 C C . ARG A 1 109 ? -2.601 -3.848 -10.255 1.00 95.75 109 ARG A C 1
ATOM 907 O O . ARG A 1 109 ? -3.429 -4.513 -9.634 1.00 95.75 109 ARG A O 1
ATOM 914 N N . TYR A 1 110 ? -1.346 -4.250 -10.445 1.00 95.62 110 TYR A N 1
ATOM 915 C CA . TYR A 1 110 ? -0.815 -5.495 -9.903 1.00 95.62 110 TYR A CA 1
ATOM 916 C C . TYR A 1 110 ? -0.956 -5.543 -8.379 1.00 95.62 110 TYR A C 1
ATOM 918 O O . TYR A 1 110 ? -1.484 -6.523 -7.852 1.00 95.62 110 TYR A O 1
ATOM 926 N N . VAL A 1 111 ? -0.557 -4.478 -7.673 1.00 95.56 111 VAL A N 1
ATOM 927 C CA . VAL A 1 111 ? -0.696 -4.397 -6.211 1.00 95.56 111 VAL A CA 1
ATOM 928 C C . VAL A 1 111 ? -2.164 -4.500 -5.798 1.00 95.56 111 VAL A C 1
ATOM 930 O O . VAL A 1 111 ? -2.483 -5.298 -4.923 1.00 95.56 111 VAL A O 1
ATOM 933 N N . CYS A 1 112 ? -3.073 -3.761 -6.437 1.00 94.31 112 CYS A N 1
ATOM 934 C CA . CYS A 1 112 ? -4.498 -3.801 -6.090 1.00 94.31 112 CYS A CA 1
ATOM 935 C C . CYS A 1 112 ? -5.146 -5.175 -6.325 1.00 94.31 112 CYS A C 1
ATOM 937 O O . CYS A 1 112 ? -5.994 -5.602 -5.543 1.00 94.31 112 CYS A O 1
ATOM 939 N N . ASN A 1 113 ? -4.744 -5.875 -7.389 1.00 94.62 113 ASN A N 1
ATOM 940 C CA . ASN A 1 113 ? -5.326 -7.162 -7.768 1.00 94.62 113 ASN A CA 1
ATOM 941 C C . ASN A 1 113 ? -4.718 -8.363 -7.040 1.00 94.62 113 ASN A C 1
ATOM 943 O O . ASN A 1 113 ? -5.405 -9.371 -6.891 1.00 94.62 113 ASN A O 1
ATOM 947 N N . SER A 1 114 ? -3.451 -8.266 -6.635 1.00 93.56 114 SER A N 1
ATOM 948 C CA . SER A 1 114 ? -2.689 -9.396 -6.084 1.00 93.56 114 SER A CA 1
ATOM 949 C C . SER A 1 114 ? -2.492 -9.306 -4.577 1.00 93.56 114 SER A C 1
ATOM 951 O O . SER A 1 114 ? -2.083 -10.286 -3.954 1.00 93.56 114 SER A O 1
ATOM 953 N N . ALA A 1 115 ? -2.725 -8.134 -3.982 1.00 94.00 115 ALA A N 1
ATOM 954 C CA . ALA A 1 115 ? -2.605 -7.962 -2.549 1.00 94.00 115 ALA A CA 1
ATOM 955 C C . ALA A 1 115 ? -3.937 -8.192 -1.829 1.00 94.00 115 ALA A C 1
ATOM 957 O O . ALA A 1 115 ? -4.987 -7.682 -2.219 1.00 94.00 115 ALA A O 1
ATOM 958 N N . GLU A 1 116 ? -3.863 -8.888 -0.701 1.00 93.81 116 GLU A N 1
ATOM 959 C CA . GLU A 1 116 ? -4.982 -9.061 0.211 1.00 93.81 116 GLU A CA 1
ATOM 960 C C . GLU A 1 116 ? -4.966 -7.960 1.274 1.00 93.81 116 GLU A C 1
ATOM 962 O O . GLU A 1 116 ? -3.926 -7.664 1.877 1.00 93.81 116 GLU A O 1
ATOM 967 N N . SER A 1 117 ? -6.129 -7.389 1.575 1.00 90.94 117 SER A N 1
ATOM 968 C CA . SER A 1 117 ? -6.300 -6.515 2.732 1.00 90.94 117 SER A CA 1
ATOM 969 C C . SER A 1 117 ? -6.836 -7.318 3.910 1.00 90.94 117 SER A C 1
ATOM 971 O O . SER A 1 117 ? -7.933 -7.868 3.847 1.00 90.94 117 SER A O 1
ATOM 973 N N . VAL A 1 118 ? -6.072 -7.380 4.998 1.00 89.75 118 VAL A N 1
ATOM 974 C CA . VAL A 1 118 ? -6.493 -8.010 6.251 1.00 89.75 118 VAL A CA 1
ATOM 975 C C . VAL A 1 118 ? -6.861 -6.919 7.242 1.00 89.75 118 VAL A C 1
ATOM 977 O O . VAL A 1 118 ? -6.003 -6.168 7.715 1.00 89.75 118 VAL A O 1
ATOM 980 N N . ILE A 1 119 ? -8.147 -6.855 7.555 1.00 86.50 119 ILE A N 1
ATOM 981 C CA . ILE A 1 119 ? -8.751 -5.853 8.426 1.00 86.50 119 ILE A CA 1
ATOM 982 C C . ILE A 1 119 ? -9.114 -6.569 9.722 1.00 86.50 119 ILE A C 1
ATOM 984 O O . ILE A 1 119 ? -9.809 -7.580 9.684 1.00 86.50 119 ILE A O 1
ATOM 988 N N . SER A 1 120 ? -8.635 -6.084 10.865 1.00 82.19 120 SER A N 1
ATOM 989 C CA . SER A 1 120 ? -9.006 -6.624 12.182 1.00 82.19 120 SER A CA 1
ATOM 990 C C . SER A 1 120 ? -10.119 -5.818 12.851 1.00 82.19 120 SER A C 1
ATOM 992 O O . SER A 1 120 ? -10.836 -6.354 13.686 1.00 82.19 120 SER A O 1
ATOM 994 N N . PHE A 1 121 ? -10.319 -4.554 12.479 1.00 83.06 121 PHE A N 1
ATOM 995 C CA . PHE A 1 121 ? -11.354 -3.701 13.063 1.00 83.06 121 PHE A CA 1
ATOM 996 C C . PHE A 1 121 ? -11.962 -2.799 12.000 1.00 83.06 121 PHE A C 1
ATOM 998 O O . PHE A 1 121 ? -11.262 -2.295 11.122 1.00 83.06 121 PHE A O 1
ATOM 1005 N N . LYS A 1 122 ? -13.261 -2.537 12.111 1.00 83.00 122 LYS A N 1
ATOM 1006 C CA . LYS A 1 122 ? -13.906 -1.467 11.361 1.00 83.00 122 LYS A CA 1
ATOM 1007 C C . LYS A 1 122 ? -13.660 -0.152 12.099 1.00 83.00 122 LYS A C 1
ATOM 1009 O O . LYS A 1 122 ? -14.016 -0.015 13.268 1.00 83.00 122 LYS A O 1
ATOM 1014 N N . ARG A 1 123 ? -13.025 0.795 11.412 1.00 79.50 123 ARG A N 1
ATOM 1015 C CA . ARG A 1 123 ? -12.850 2.172 11.882 1.00 79.50 123 ARG A CA 1
ATOM 1016 C C . ARG A 1 123 ? -14.089 2.981 11.501 1.00 79.50 123 ARG A C 1
ATOM 1018 O O . ARG A 1 123 ? -14.540 2.864 10.360 1.00 79.50 123 ARG A O 1
ATOM 1025 N N . PHE A 1 124 ? -14.602 3.758 12.448 1.00 78.81 124 PHE A N 1
ATOM 1026 C CA . PHE A 1 124 ? -15.591 4.802 12.207 1.00 78.81 124 PHE A CA 1
ATOM 1027 C C . PHE A 1 124 ? -15.007 6.156 12.564 1.00 78.81 124 PHE A C 1
ATOM 1029 O O . PHE A 1 124 ? -14.309 6.288 13.569 1.00 78.81 124 PHE A O 1
ATOM 1036 N N . TYR A 1 125 ? -15.330 7.145 11.754 1.00 78.50 125 TYR A N 1
ATOM 1037 C CA . TYR A 1 125 ? -14.996 8.539 11.959 1.00 78.50 125 TYR A CA 1
ATOM 1038 C C . TYR A 1 125 ? -16.189 9.282 12.536 1.00 78.50 125 TYR A C 1
ATOM 1040 O O . TYR A 1 125 ? -17.328 8.864 12.362 1.00 78.50 125 TYR A O 1
ATOM 1048 N N . GLU A 1 126 ? -15.942 10.434 13.155 1.00 83.06 126 GLU A N 1
ATOM 1049 C CA . GLU A 1 126 ? -17.014 11.328 13.616 1.00 83.06 126 GLU A CA 1
ATOM 1050 C C . GLU A 1 126 ? -18.024 11.638 12.498 1.00 83.06 126 GLU A C 1
ATOM 1052 O O . GLU A 1 126 ? -19.226 11.600 12.726 1.00 83.06 126 GLU A O 1
ATOM 1057 N N . ARG A 1 127 ? -17.532 11.838 11.269 1.00 83.19 127 ARG A N 1
ATOM 1058 C CA . ARG A 1 127 ? -18.343 12.075 10.060 1.00 83.19 127 ARG A CA 1
ATOM 1059 C C . ARG A 1 127 ? -19.224 10.899 9.629 1.00 83.19 127 ARG A C 1
ATOM 1061 O O . ARG A 1 127 ? -20.092 11.093 8.788 1.00 83.19 127 ARG A O 1
ATOM 1068 N N . ASP A 1 128 ? -18.977 9.697 10.148 1.00 82.12 128 ASP A N 1
ATOM 1069 C CA . ASP A 1 128 ? -19.828 8.537 9.869 1.00 82.12 128 ASP A CA 1
ATOM 1070 C C . ASP A 1 128 ? -21.114 8.579 10.715 1.00 82.12 128 ASP A C 1
ATOM 1072 O O . ASP A 1 128 ? -22.033 7.798 10.477 1.00 82.12 128 ASP A O 1
ATOM 1076 N N . PHE A 1 129 ? -21.182 9.475 11.705 1.00 84.81 129 PHE A N 1
ATOM 1077 C CA . PHE A 1 129 ? -22.330 9.690 12.578 1.00 84.81 129 PHE A CA 1
ATOM 1078 C C . PHE A 1 129 ? -23.083 10.964 12.190 1.00 84.81 129 PHE A C 1
ATOM 1080 O O . PHE A 1 129 ? -22.516 11.898 11.619 1.00 84.81 129 PHE A O 1
ATOM 1087 N N . GLU A 1 130 ? -24.369 11.028 12.536 1.00 88.44 130 GLU A N 1
ATOM 1088 C CA . GLU A 1 130 ? -25.156 12.239 12.328 1.00 88.44 130 GLU A CA 1
ATOM 1089 C C . GLU A 1 130 ? -24.615 13.375 13.206 1.00 88.44 130 GLU A C 1
ATOM 1091 O O . GLU A 1 130 ? -24.338 13.194 14.396 1.00 88.44 130 GLU A O 1
ATOM 1096 N N . ALA A 1 131 ? -24.484 14.570 12.623 1.00 89.38 131 ALA A N 1
ATOM 1097 C CA . ALA A 1 131 ? -23.883 15.722 13.296 1.00 89.38 131 ALA A CA 1
ATOM 1098 C C . ALA A 1 131 ? -24.600 16.084 14.610 1.00 89.38 131 ALA A C 1
ATOM 1100 O O . ALA A 1 131 ? -23.953 16.466 15.587 1.00 89.38 131 ALA A O 1
ATOM 1101 N N . GLU A 1 132 ? -25.926 15.924 14.654 1.00 90.94 132 GLU A N 1
ATOM 1102 C CA . GLU A 1 132 ? -26.721 16.174 15.856 1.00 90.94 132 GLU A CA 1
ATOM 1103 C C . GLU A 1 132 ? -26.381 15.188 16.983 1.00 90.94 132 GLU A C 1
ATOM 1105 O O . GLU A 1 132 ? -26.178 15.602 18.125 1.00 90.94 132 GLU A O 1
ATOM 1110 N N . VAL A 1 133 ? -26.235 13.897 16.670 1.00 87.25 133 VAL A N 1
ATOM 1111 C CA . VAL A 1 133 ? -25.890 12.867 17.661 1.00 87.25 133 VAL A CA 1
ATOM 1112 C C . VAL A 1 133 ? -24.499 13.118 18.230 1.00 87.25 133 VAL A C 1
ATOM 1114 O O . VAL A 1 133 ? -24.311 13.090 19.447 1.00 87.25 133 VAL A O 1
ATOM 1117 N N . VAL A 1 134 ? -23.529 13.432 17.371 1.00 89.50 134 VAL A N 1
ATOM 1118 C CA . VAL A 1 134 ? -22.169 13.783 17.798 1.00 89.50 134 VAL A CA 1
ATOM 1119 C C . VAL A 1 134 ? -22.185 14.973 18.758 1.00 89.50 134 VAL A C 1
ATOM 1121 O O . VAL A 1 134 ? -21.529 14.934 19.805 1.00 89.50 134 VAL A O 1
ATOM 1124 N N . LEU A 1 135 ? -22.946 16.022 18.431 1.00 89.75 135 LEU A N 1
ATOM 1125 C CA . LEU A 1 135 ? -23.078 17.204 19.277 1.00 89.75 135 LEU A CA 1
ATOM 1126 C C . LEU A 1 135 ? -23.687 16.849 20.641 1.00 89.75 135 LEU A C 1
ATOM 1128 O O . LEU A 1 135 ? -23.129 17.229 21.673 1.00 89.75 135 LEU A O 1
ATOM 1132 N N . GLN A 1 136 ? -24.780 16.081 20.654 1.00 89.06 136 GLN A N 1
ATOM 1133 C CA . GLN A 1 136 ? -25.438 15.640 21.886 1.00 89.06 136 GLN A CA 1
ATOM 1134 C C . GLN A 1 136 ? -24.501 14.806 22.764 1.00 89.06 136 GLN A C 1
ATOM 1136 O O . GLN A 1 136 ? -24.398 15.045 23.968 1.00 89.06 136 GLN A O 1
ATOM 1141 N N . MET A 1 137 ? -23.767 13.861 22.175 1.00 88.06 137 MET A N 1
ATOM 1142 C CA . MET A 1 137 ? -22.807 13.049 22.915 1.00 88.06 137 MET A CA 1
ATOM 1143 C C . MET A 1 137 ? -21.694 13.905 23.527 1.00 88.06 137 MET A C 1
ATOM 1145 O O . MET A 1 137 ? -21.363 13.725 24.697 1.00 88.06 137 MET A O 1
ATOM 1149 N N . LYS A 1 138 ? -21.133 14.863 22.773 1.00 89.56 138 LYS A N 1
ATOM 1150 C CA . LYS A 1 138 ? -20.102 15.786 23.279 1.00 89.56 138 LYS A CA 1
ATOM 1151 C C . LYS A 1 138 ? -20.628 16.636 24.441 1.00 89.56 138 LYS A C 1
ATOM 1153 O O . LYS A 1 138 ? -19.938 16.774 25.451 1.00 89.56 138 LYS A O 1
ATOM 1158 N N . GLN A 1 139 ? -21.855 17.151 24.339 1.00 89.00 139 GLN A N 1
ATOM 1159 C CA . GLN A 1 139 ? -22.504 17.921 25.407 1.00 89.00 139 GLN A CA 1
ATOM 1160 C C . GLN A 1 139 ? -22.743 17.078 26.666 1.00 89.00 139 GLN A C 1
ATOM 1162 O O . GLN A 1 139 ? -22.337 17.473 27.761 1.00 89.00 139 GLN A O 1
ATOM 1167 N N . LYS A 1 140 ? -23.349 15.892 26.524 1.00 86.44 140 LYS A N 1
ATOM 1168 C CA . LYS A 1 140 ? -23.600 14.980 27.649 1.00 86.44 140 LYS A CA 1
ATOM 1169 C C . LYS A 1 140 ? -22.298 14.532 28.319 1.00 86.44 140 LYS A C 1
ATOM 1171 O O . LYS A 1 140 ? -22.207 14.538 29.545 1.00 86.44 140 LYS A O 1
ATOM 1176 N N . LEU A 1 141 ? -21.262 14.226 27.537 1.00 88.25 141 LEU A N 1
ATOM 1177 C CA . LEU A 1 141 ? -19.939 13.870 28.054 1.00 88.25 141 LEU A CA 1
ATOM 1178 C C . LEU A 1 141 ? -19.306 15.017 28.858 1.00 88.25 141 LEU A C 1
ATOM 1180 O O . LEU A 1 141 ? -18.716 14.773 29.910 1.00 88.25 141 LEU A O 1
ATOM 1184 N N . ALA A 1 142 ? -19.446 16.265 28.400 1.00 87.12 142 ALA A N 1
ATOM 11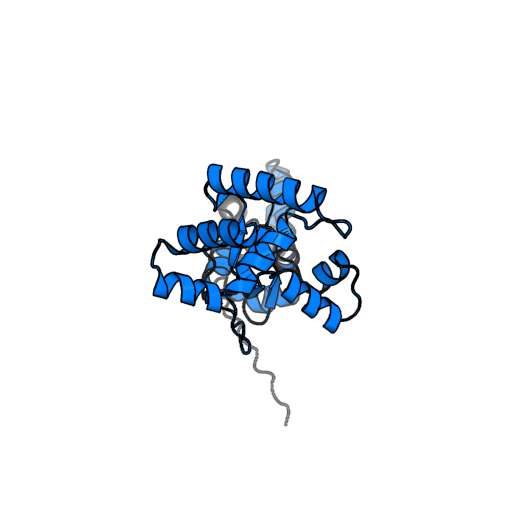85 C CA . ALA A 1 142 ? -18.948 17.434 29.123 1.00 87.12 142 ALA A CA 1
ATOM 1186 C C . ALA A 1 142 ? -19.623 17.583 30.497 1.00 87.12 142 ALA A C 1
ATOM 1188 O O . ALA A 1 142 ? -18.930 17.770 31.497 1.00 87.12 142 ALA A O 1
ATOM 1189 N N . ILE A 1 143 ? -20.949 17.419 30.568 1.00 85.50 143 ILE A N 1
ATOM 1190 C CA . ILE A 1 143 ? -21.707 17.445 31.832 1.00 85.50 143 ILE A CA 1
ATOM 1191 C C . ILE A 1 143 ? -21.238 16.323 32.769 1.00 85.50 143 ILE A C 1
ATOM 1193 O O . ILE A 1 143 ? -21.037 16.543 33.964 1.00 85.50 143 ILE A O 1
ATOM 1197 N N . LEU A 1 144 ? -21.044 15.116 32.235 1.00 83.25 144 LEU A N 1
ATOM 1198 C CA . LEU A 1 144 ? -20.628 13.947 33.009 1.00 83.25 144 LEU A CA 1
ATOM 1199 C C . LEU A 1 144 ? -19.213 14.133 33.585 1.00 83.25 144 LEU A C 1
ATOM 1201 O O . LEU A 1 144 ? -18.982 13.876 34.767 1.00 83.25 144 LEU A O 1
ATOM 1205 N N . ASN A 1 145 ? -18.294 14.682 32.788 1.00 86.12 145 ASN A N 1
ATOM 1206 C CA . ASN A 1 145 ? -16.934 15.006 33.218 1.00 86.12 145 ASN A CA 1
ATOM 1207 C C . ASN A 1 145 ? -16.881 16.139 34.254 1.00 86.12 145 ASN A C 1
ATOM 1209 O O . ASN A 1 145 ? -16.011 16.107 35.118 1.00 86.12 145 ASN A O 1
ATOM 1213 N N . GLN A 1 146 ? -17.803 17.107 34.207 1.00 83.75 146 GLN A N 1
ATOM 1214 C CA . GLN A 1 146 ? -17.919 18.151 35.235 1.00 83.75 146 GLN A CA 1
ATOM 1215 C C . GLN A 1 146 ? -18.419 17.603 36.579 1.00 83.75 146 GLN A C 1
ATOM 1217 O O . GLN A 1 146 ? -18.034 18.108 37.630 1.00 83.75 146 GLN A O 1
ATOM 1222 N N . LYS A 1 147 ? -19.282 16.579 36.558 1.00 79.12 147 LYS A N 1
ATOM 1223 C CA . LYS A 1 147 ? -19.858 15.967 37.767 1.00 79.12 147 LYS A CA 1
ATOM 1224 C C . LYS A 1 147 ? -18.951 14.915 38.413 1.00 79.12 147 LYS A C 1
ATOM 1226 O O . LYS A 1 147 ? -19.113 14.623 39.595 1.00 79.12 147 LYS A O 1
ATOM 1231 N N . SER A 1 148 ? -18.026 14.317 37.662 1.00 73.62 148 SER A N 1
ATOM 1232 C CA . SER A 1 148 ? -17.135 13.278 38.185 1.00 73.62 148 SER A CA 1
ATOM 1233 C C . SER A 1 148 ? -15.907 13.887 38.874 1.00 73.62 148 SER A C 1
ATOM 1235 O O . SER A 1 148 ? -15.211 14.705 38.285 1.00 73.62 148 SER A O 1
ATOM 1237 N N . THR A 1 149 ? -15.576 13.432 40.084 1.00 60.62 149 THR A N 1
ATOM 1238 C CA . THR A 1 149 ? -14.327 13.778 40.798 1.00 60.62 149 THR A CA 1
ATOM 1239 C C . THR A 1 149 ? -13.105 12.974 40.320 1.00 60.62 149 THR A C 1
ATOM 1241 O O . THR A 1 149 ? -12.016 13.102 40.876 1.00 60.62 149 THR A O 1
ATOM 1244 N N . GLY A 1 150 ? -13.279 12.118 39.306 1.00 66.25 150 GLY A N 1
ATOM 1245 C CA . GLY A 1 150 ? -12.247 11.239 38.751 1.00 66.25 150 GLY A CA 1
ATOM 1246 C C . GLY A 1 150 ? -11.594 11.771 37.470 1.00 66.25 150 GLY A C 1
ATOM 1247 O O . GLY A 1 150 ? -11.735 12.933 37.099 1.00 66.25 150 GLY A O 1
ATOM 1248 N N . LYS A 1 151 ? -10.864 10.894 36.764 1.00 72.81 151 LYS A N 1
ATOM 1249 C CA . LYS A 1 151 ? -10.307 11.210 35.438 1.00 72.81 151 LYS A CA 1
ATOM 1250 C C . LYS A 1 151 ? -11.439 11.429 34.434 1.00 72.81 151 LYS A C 1
ATOM 1252 O O . LYS A 1 151 ? -12.250 10.527 34.235 1.00 72.81 151 LYS A O 1
ATOM 1257 N N . SER A 1 152 ? -11.418 12.575 33.757 1.00 79.44 152 SER A N 1
ATOM 1258 C CA . SER A 1 152 ? -12.310 12.860 32.636 1.00 79.44 152 SER A CA 1
ATOM 1259 C C . SER A 1 152 ? -12.189 11.786 31.549 1.00 79.44 152 SER A C 1
ATOM 1261 O O . SER A 1 152 ? -11.098 11.318 31.200 1.00 79.44 152 SER A O 1
ATOM 1263 N N . ILE A 1 153 ? -13.337 11.363 31.026 1.00 83.44 153 ILE A N 1
ATOM 1264 C CA . ILE A 1 153 ? -13.423 10.425 29.911 1.00 83.44 153 ILE A CA 1
ATOM 1265 C C . ILE A 1 153 ? -13.397 11.248 28.627 1.00 83.44 153 ILE A C 1
ATOM 1267 O O . ILE A 1 153 ? -14.193 12.170 28.454 1.00 83.44 153 ILE A O 1
ATOM 1271 N N . THR A 1 154 ? -12.471 10.926 27.729 1.00 84.19 154 THR A N 1
ATOM 1272 C CA . THR A 1 154 ? -12.416 11.557 26.408 1.00 84.19 154 THR A CA 1
ATOM 1273 C C . THR A 1 154 ? -13.496 10.976 25.499 1.00 84.19 154 THR A C 1
ATOM 1275 O O . THR A 1 154 ? -13.995 9.873 25.740 1.00 84.19 154 THR A O 1
ATOM 1278 N N . PHE A 1 155 ? -13.857 11.700 24.443 1.00 82.56 155 PHE A N 1
ATOM 1279 C CA . PHE A 1 155 ? -14.880 11.254 23.499 1.00 82.56 155 PHE A CA 1
ATOM 1280 C C . PHE A 1 155 ? -14.512 9.900 22.863 1.00 82.56 155 PHE A C 1
ATOM 1282 O O . PHE A 1 155 ? -15.354 9.008 22.782 1.00 82.56 155 PHE A O 1
ATOM 1289 N N . GLU A 1 156 ? -13.228 9.686 22.554 1.00 76.69 156 GLU A N 1
ATOM 1290 C CA . GLU A 1 156 ? -12.643 8.426 22.059 1.00 76.69 156 GLU A CA 1
ATOM 1291 C C . GLU A 1 156 ? -12.886 7.273 23.027 1.00 76.69 156 GLU A C 1
ATOM 1293 O O . GLU A 1 156 ? -13.407 6.226 22.644 1.00 76.69 156 GLU A O 1
ATOM 1298 N N . LYS A 1 157 ? -12.537 7.463 24.305 1.00 79.00 157 LYS A N 1
ATOM 1299 C CA . LYS A 1 157 ? -12.713 6.424 25.328 1.00 79.00 157 LYS A CA 1
ATOM 1300 C C . LYS A 1 157 ? -14.179 6.114 25.570 1.00 79.00 157 LYS A C 1
ATOM 1302 O O . LYS A 1 157 ? -14.531 4.952 25.764 1.00 79.00 157 LYS A O 1
ATOM 1307 N N . TYR A 1 158 ? -15.022 7.143 25.569 1.00 85.62 158 TYR A N 1
ATOM 1308 C CA . TYR A 1 158 ? -16.457 6.968 25.705 1.00 85.62 158 TYR A CA 1
ATOM 1309 C C . TYR A 1 158 ? -17.013 6.131 24.552 1.00 85.62 158 TYR A C 1
ATOM 1311 O O . TYR A 1 158 ? -17.714 5.150 24.774 1.00 85.62 158 TYR A O 1
ATOM 1319 N N . MET A 1 159 ? -16.630 6.448 23.322 1.00 84.00 159 MET A N 1
ATOM 1320 C CA . MET A 1 159 ? -17.116 5.711 22.167 1.00 84.00 159 MET A CA 1
ATOM 1321 C C . MET A 1 159 ? -16.550 4.310 22.049 1.00 84.00 159 MET A C 1
ATOM 1323 O O . MET A 1 159 ? -17.286 3.401 21.676 1.00 84.00 159 MET A O 1
ATOM 1327 N N . GLN A 1 160 ? -15.299 4.085 22.447 1.00 79.56 160 GLN A N 1
ATOM 1328 C CA . GLN A 1 160 ? -14.795 2.722 22.576 1.00 79.56 160 GLN A CA 1
ATOM 1329 C C . GLN A 1 160 ? -15.645 1.924 23.570 1.00 79.56 160 GLN A C 1
ATOM 1331 O O . GLN A 1 160 ? -16.016 0.796 23.275 1.00 79.56 160 GLN A O 1
ATOM 1336 N N . ARG A 1 161 ? -16.061 2.532 24.689 1.00 84.81 161 ARG A N 1
ATOM 1337 C CA . ARG A 1 161 ? -16.980 1.900 25.646 1.00 84.81 161 ARG A CA 1
ATOM 1338 C C . ARG A 1 161 ? -18.354 1.600 25.035 1.00 84.81 161 ARG A C 1
ATOM 1340 O O . ARG A 1 161 ? -18.930 0.561 25.353 1.00 84.81 161 ARG A O 1
ATOM 1347 N N . VAL A 1 162 ? -18.875 2.466 24.162 1.00 86.44 162 VAL A N 1
ATOM 1348 C CA . VAL A 1 162 ? -20.101 2.181 23.396 1.00 86.44 162 VAL A CA 1
ATOM 1349 C C . VAL A 1 162 ? -19.897 0.947 22.518 1.00 86.44 162 VAL A C 1
ATOM 1351 O O . VAL A 1 162 ? -20.704 0.021 22.591 1.00 86.44 162 VAL A O 1
ATOM 1354 N N . MET A 1 163 ? -18.803 0.888 21.751 1.00 84.88 163 MET A N 1
ATOM 1355 C CA . MET A 1 163 ? -18.487 -0.261 20.890 1.00 84.88 163 MET A CA 1
ATOM 1356 C C . MET A 1 163 ? -18.312 -1.548 21.699 1.00 84.88 163 MET A C 1
ATOM 1358 O O . MET A 1 163 ? -18.873 -2.586 21.352 1.00 84.88 163 MET A O 1
ATOM 1362 N N . ASP A 1 164 ? -17.597 -1.466 22.818 1.00 83.38 164 ASP A N 1
ATOM 1363 C CA . ASP A 1 164 ? -17.366 -2.588 23.722 1.00 83.38 164 ASP A CA 1
ATOM 1364 C C . ASP A 1 164 ? -18.674 -3.082 24.366 1.00 83.38 164 ASP A C 1
ATOM 1366 O O . ASP A 1 164 ? -18.777 -4.248 24.736 1.00 83.38 164 ASP A O 1
ATOM 1370 N N . SER A 1 165 ? -19.713 -2.242 24.461 1.00 87.50 165 SER A N 1
ATOM 1371 C CA . SER A 1 165 ? -21.017 -2.652 25.002 1.00 87.50 165 SER A CA 1
ATOM 1372 C C . SER A 1 165 ? -21.769 -3.650 24.114 1.00 87.50 165 SER A C 1
ATOM 1374 O O . SER A 1 165 ? -22.655 -4.351 24.600 1.00 87.50 165 SER A O 1
ATOM 1376 N N . PHE A 1 166 ? -21.393 -3.760 22.837 1.00 84.69 166 PHE A N 1
ATOM 1377 C CA . PHE A 1 166 ? -21.944 -4.744 21.902 1.00 84.69 166 PHE A CA 1
ATOM 1378 C C . PHE A 1 166 ? -21.225 -6.104 21.962 1.00 84.69 166 PHE A C 1
ATOM 1380 O O . PHE A 1 166 ? -21.548 -7.017 21.201 1.00 84.69 166 PHE A O 1
ATOM 1387 N N . MET A 1 167 ? -20.252 -6.258 22.863 1.00 81.94 167 MET A N 1
ATOM 1388 C CA . MET A 1 167 ? -19.363 -7.416 22.940 1.00 81.94 167 MET A CA 1
ATOM 1389 C C . MET A 1 167 ? -19.802 -8.401 24.029 1.00 81.94 167 MET A C 1
ATOM 1391 O O . MET A 1 167 ? -20.085 -8.010 25.160 1.00 81.94 167 MET A O 1
ATOM 1395 N N . TRP A 1 168 ? -19.811 -9.705 23.730 1.00 78.12 168 TRP A N 1
ATOM 1396 C CA . TRP A 1 168 ? -20.083 -10.759 24.722 1.00 78.12 168 TRP A CA 1
ATOM 1397 C C . TRP A 1 168 ? -18.795 -11.288 25.385 1.00 78.12 168 TRP A C 1
ATOM 1399 O O . TRP A 1 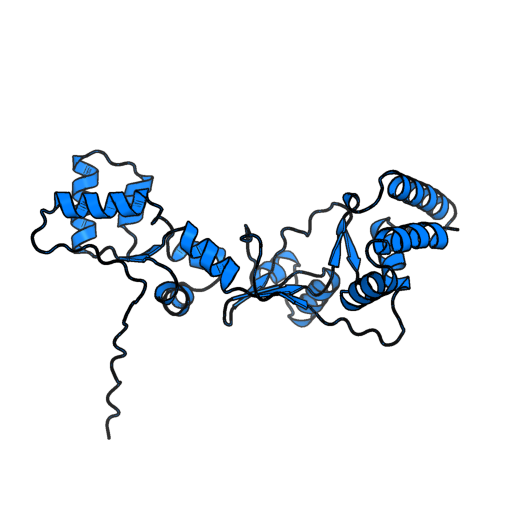168 ? -17.697 -11.156 24.852 1.00 78.12 168 TRP A O 1
ATOM 1409 N N . ARG A 1 169 ? -18.916 -11.962 26.541 1.00 74.00 169 ARG A N 1
ATOM 1410 C CA . ARG A 1 169 ? -17.782 -12.410 27.395 1.00 74.00 169 ARG A CA 1
ATOM 1411 C C . ARG A 1 169 ? -16.747 -13.339 26.731 1.00 74.00 169 ARG A C 1
ATOM 1413 O O . ARG A 1 169 ? -15.645 -13.480 27.246 1.00 74.00 169 ARG A O 1
ATOM 1420 N N . HIS A 1 170 ? -17.086 -13.970 25.610 1.00 70.81 170 HIS A N 1
ATOM 1421 C CA . HIS A 1 170 ? -16.218 -14.884 24.847 1.00 70.81 170 HIS A CA 1
ATOM 1422 C C . HIS A 1 170 ? -15.968 -14.394 23.423 1.00 70.81 170 HIS A C 1
ATOM 1424 O O . HIS A 1 170 ? -15.749 -15.192 22.511 1.00 70.81 170 HIS A O 1
ATOM 1430 N N . PHE A 1 171 ? -16.078 -13.088 23.206 1.00 73.81 171 PHE A N 1
ATOM 1431 C CA . PHE A 1 171 ? -15.891 -12.521 21.891 1.00 73.81 171 PHE A CA 1
ATOM 1432 C C . PHE A 1 171 ? -14.475 -12.804 21.375 1.00 73.81 171 PHE A C 1
ATOM 1434 O O . PHE A 1 171 ? -13.483 -12.491 22.035 1.00 73.81 171 PHE A O 1
ATOM 1441 N N . LYS A 1 172 ? -14.392 -13.375 20.172 1.00 73.06 172 LYS A N 1
ATOM 1442 C CA . LYS A 1 172 ? -13.147 -13.509 19.417 1.00 73.06 172 LYS A CA 1
ATOM 1443 C C . LYS A 1 172 ? -13.244 -12.641 18.173 1.00 73.06 172 LYS A C 1
ATOM 1445 O O . LYS A 1 172 ? -14.191 -12.756 17.396 1.00 73.06 172 LYS A O 1
ATOM 1450 N N . ASN A 1 173 ? -12.265 -11.760 18.015 1.00 75.62 173 ASN A N 1
ATOM 1451 C CA . ASN A 1 173 ? -12.175 -10.907 16.846 1.00 75.62 173 ASN A CA 1
ATOM 1452 C C . ASN A 1 173 ? -11.488 -11.663 15.716 1.00 75.62 173 ASN A C 1
ATOM 1454 O O . ASN A 1 173 ? -10.280 -11.898 15.780 1.00 75.62 173 ASN A O 1
ATOM 1458 N N . GLU A 1 174 ? -12.245 -12.032 14.693 1.00 81.69 174 GLU A N 1
ATOM 1459 C CA . GLU A 1 174 ? -11.679 -12.655 13.505 1.00 81.69 174 GLU A CA 1
ATOM 1460 C C . GLU A 1 174 ? -11.472 -11.585 12.428 1.00 81.69 174 GLU A C 1
ATOM 1462 O O . GLU A 1 174 ? -12.392 -10.813 12.139 1.00 81.69 174 GLU A O 1
ATOM 1467 N N . PRO A 1 175 ? -10.265 -11.481 11.848 1.00 83.81 175 PRO A N 1
ATOM 1468 C CA . PRO A 1 175 ? -10.021 -10.516 10.793 1.00 83.81 175 PRO A CA 1
ATOM 1469 C C . PRO A 1 175 ? -10.737 -10.931 9.502 1.00 83.81 175 PRO A C 1
ATOM 1471 O O . PRO A 1 175 ? -10.771 -12.110 9.153 1.00 83.81 175 PRO A O 1
ATOM 1474 N N . ILE A 1 176 ? -11.236 -9.954 8.743 1.00 86.38 176 ILE A N 1
ATOM 1475 C CA . ILE A 1 176 ? -11.672 -10.185 7.362 1.00 86.38 176 ILE A CA 1
ATOM 1476 C C . ILE A 1 176 ? -10.472 -10.027 6.443 1.00 86.38 176 ILE A C 1
ATOM 1478 O O . ILE A 1 176 ? -9.785 -9.004 6.465 1.00 86.38 176 ILE A O 1
ATOM 1482 N N . THR A 1 177 ? -10.285 -11.018 5.580 1.00 88.19 177 THR A N 1
ATOM 1483 C CA . THR A 1 177 ? -9.386 -10.932 4.434 1.00 88.19 177 THR A CA 1
ATOM 1484 C C . THR A 1 177 ? -10.201 -10.556 3.203 1.00 88.19 177 THR A C 1
ATOM 1486 O O . THR A 1 177 ? -11.049 -11.324 2.754 1.00 88.19 177 THR A O 1
ATOM 1489 N N . LYS A 1 178 ? -9.949 -9.371 2.650 1.00 88.31 178 LYS A N 1
ATOM 1490 C CA . LYS A 1 178 ? -10.418 -8.988 1.319 1.00 88.31 178 LYS A CA 1
ATOM 1491 C C . LYS A 1 178 ? -9.355 -9.398 0.297 1.00 88.31 178 LYS A C 1
ATOM 1493 O O . LYS A 1 178 ? -8.209 -8.981 0.455 1.00 88.31 178 LYS A O 1
ATOM 1498 N N . PRO A 1 179 ? -9.703 -10.166 -0.746 1.00 86.56 179 PRO A N 1
ATOM 1499 C CA . PRO A 1 179 ? -8.725 -10.697 -1.697 1.00 86.56 179 PRO A CA 1
ATOM 1500 C C . PRO A 1 179 ? -8.141 -9.637 -2.643 1.00 86.56 179 PRO A C 1
ATOM 1502 O O . PRO A 1 179 ? -7.177 -9.921 -3.339 1.00 86.56 179 PRO A O 1
ATOM 1505 N N . LYS A 1 180 ? -8.736 -8.440 -2.694 1.00 88.25 180 LYS A N 1
ATOM 1506 C CA . LYS A 1 180 ? -8.278 -7.313 -3.507 1.00 88.25 180 LYS A CA 1
ATOM 1507 C C . LYS A 1 180 ? -8.323 -6.026 -2.701 1.00 88.25 180 LYS A C 1
ATOM 1509 O O . LYS A 1 180 ? -9.090 -5.913 -1.738 1.00 88.25 180 LYS A O 1
ATOM 1514 N N . ILE A 1 181 ? -7.522 -5.059 -3.125 1.00 87.81 181 ILE A N 1
ATOM 1515 C CA . ILE A 1 181 ? -7.531 -3.700 -2.594 1.00 87.81 181 ILE A CA 1
ATOM 1516 C C . ILE A 1 181 ? -8.210 -2.790 -3.612 1.00 87.81 181 ILE A C 1
ATOM 1518 O O . ILE A 1 181 ? -7.814 -2.749 -4.773 1.00 87.81 181 ILE A O 1
ATOM 1522 N N . ASP A 1 182 ? -9.214 -2.043 -3.158 1.00 84.88 182 ASP A N 1
ATOM 1523 C CA . ASP A 1 182 ? -10.009 -1.165 -4.023 1.00 84.88 182 ASP A CA 1
ATOM 1524 C C . ASP A 1 182 ? -9.201 0.053 -4.517 1.00 84.88 182 ASP A C 1
ATOM 1526 O O . ASP A 1 182 ? -9.365 0.503 -5.647 1.00 84.88 182 ASP A O 1
ATOM 1530 N N . ILE A 1 183 ? -8.311 0.584 -3.668 1.00 87.12 183 ILE A N 1
ATOM 1531 C CA . ILE A 1 183 ? -7.528 1.802 -3.921 1.00 87.12 183 ILE A CA 1
ATOM 1532 C C . ILE A 1 183 ? -6.054 1.536 -3.611 1.00 87.12 183 ILE A C 1
ATOM 1534 O O . ILE A 1 183 ? -5.727 1.041 -2.528 1.00 87.12 183 ILE A O 1
ATOM 1538 N N . PHE A 1 184 ? -5.167 1.908 -4.539 1.00 91.19 184 PHE A N 1
ATOM 1539 C CA . PHE A 1 184 ? -3.721 1.773 -4.368 1.00 91.19 184 PHE A CA 1
ATOM 1540 C C . PHE A 1 184 ? -3.250 2.551 -3.125 1.00 91.19 184 PHE A C 1
ATOM 1542 O O . PHE A 1 184 ? -3.442 3.769 -3.069 1.00 91.19 184 PHE A O 1
ATOM 1549 N N . PRO A 1 185 ? -2.642 1.891 -2.121 1.00 90.00 185 PRO A N 1
ATOM 1550 C CA . PRO A 1 185 ? -2.203 2.576 -0.911 1.00 90.00 185 PRO A CA 1
ATOM 1551 C C . PRO A 1 185 ? -1.086 3.580 -1.229 1.00 90.00 185 PRO A C 1
ATOM 1553 O O . PRO A 1 185 ? -0.104 3.182 -1.859 1.00 90.00 185 PRO A O 1
ATOM 1556 N N . PRO A 1 186 ? -1.165 4.842 -0.769 1.00 89.62 186 PRO A N 1
ATOM 1557 C CA . PRO A 1 186 ? -0.136 5.843 -1.059 1.00 89.62 186 PRO A CA 1
ATOM 1558 C C . PRO A 1 186 ? 1.205 5.496 -0.401 1.00 89.62 186 PRO A C 1
ATOM 1560 O O . PRO A 1 186 ? 2.267 5.768 -0.956 1.00 89.62 186 PRO A O 1
ATOM 1563 N N . GLN A 1 187 ? 1.165 4.850 0.766 1.00 91.12 187 GLN A N 1
ATOM 1564 C CA . GLN A 1 187 ? 2.349 4.439 1.501 1.00 91.12 187 GLN A CA 1
ATOM 1565 C C . GLN A 1 187 ? 2.114 3.114 2.219 1.00 91.12 187 GLN A C 1
ATOM 1567 O O . GLN A 1 187 ? 1.021 2.826 2.706 1.00 91.12 187 GLN A O 1
ATOM 1572 N N . LEU A 1 188 ? 3.177 2.321 2.310 1.00 93.12 188 LEU A N 1
ATOM 1573 C CA . LEU A 1 188 ? 3.211 1.087 3.072 1.00 93.12 188 LEU A CA 1
ATOM 1574 C C . LEU A 1 188 ? 4.354 1.124 4.083 1.00 93.12 188 LEU A C 1
ATOM 1576 O O . LEU A 1 188 ? 5.443 1.645 3.828 1.00 93.12 188 LEU A O 1
ATOM 1580 N N . PHE A 1 189 ? 4.099 0.523 5.237 1.00 93.38 189 PHE A N 1
ATOM 1581 C CA . PHE A 1 189 ? 5.059 0.424 6.325 1.00 93.38 189 PHE A CA 1
ATOM 1582 C C . PHE A 1 189 ? 5.450 -1.032 6.532 1.00 93.38 189 PHE A C 1
ATOM 1584 O O . PHE A 1 189 ? 4.614 -1.940 6.490 1.00 93.38 189 PHE A O 1
ATOM 1591 N N . SER A 1 190 ? 6.737 -1.277 6.751 1.00 94.12 190 SER A N 1
ATOM 1592 C CA . SER A 1 190 ? 7.212 -2.551 7.272 1.00 94.12 190 SER A CA 1
ATOM 1593 C C . SER A 1 190 ? 6.985 -2.628 8.781 1.00 94.12 190 SER A C 1
ATOM 1595 O O . SER A 1 190 ? 6.719 -1.634 9.455 1.00 94.12 190 SER A O 1
ATOM 1597 N N . GLN A 1 191 ? 7.148 -3.828 9.339 1.00 92.62 191 GLN A N 1
ATOM 1598 C CA . GLN A 1 191 ? 7.177 -3.997 10.789 1.00 92.62 191 GLN A CA 1
ATOM 1599 C C . GLN A 1 191 ? 8.252 -3.112 11.440 1.00 92.62 191 GLN A C 1
ATOM 1601 O O . GLN A 1 191 ? 7.992 -2.523 12.481 1.00 92.62 191 GLN A O 1
ATOM 1606 N N . ARG A 1 192 ? 9.444 -3.010 10.838 1.00 92.00 192 ARG A N 1
ATOM 1607 C CA . ARG A 1 192 ? 10.542 -2.208 11.390 1.00 92.00 192 ARG A CA 1
ATOM 1608 C C . ARG A 1 192 ? 10.183 -0.725 11.426 1.00 92.00 192 ARG A C 1
ATOM 1610 O O . ARG A 1 192 ? 10.446 -0.075 12.430 1.00 92.00 192 ARG A O 1
ATOM 1617 N N . ASP A 1 193 ? 9.554 -0.222 10.365 1.00 91.94 193 ASP A N 1
ATOM 1618 C CA . ASP A 1 193 ? 9.136 1.181 10.294 1.00 91.94 193 ASP A CA 1
ATOM 1619 C C . ASP A 1 193 ? 8.152 1.504 11.421 1.00 91.94 193 ASP A C 1
ATOM 1621 O O . ASP A 1 193 ? 8.351 2.461 12.161 1.00 91.94 193 ASP A O 1
ATOM 1625 N N . LEU A 1 194 ? 7.139 0.654 11.616 1.00 89.75 194 LEU A N 1
ATOM 1626 C CA . LEU A 1 194 ? 6.166 0.842 12.691 1.00 89.75 194 LEU A CA 1
ATOM 1627 C C . LEU A 1 194 ? 6.760 0.669 14.088 1.00 89.75 194 LEU A C 1
ATOM 1629 O O . LEU A 1 194 ? 6.380 1.392 15.000 1.00 89.75 194 LEU A O 1
ATOM 1633 N N . MET A 1 195 ? 7.680 -0.279 14.271 1.00 91.06 195 MET A N 1
ATOM 1634 C CA . MET A 1 195 ? 8.374 -0.451 15.547 1.00 91.06 195 MET A CA 1
ATOM 1635 C C . MET A 1 195 ? 9.145 0.817 15.929 1.00 91.06 195 MET A C 1
ATOM 1637 O O . MET A 1 195 ? 9.042 1.265 17.067 1.00 91.06 195 MET A O 1
ATOM 1641 N N . ASN A 1 196 ? 9.826 1.440 14.963 1.00 90.19 196 ASN A N 1
ATOM 1642 C CA . ASN A 1 196 ? 10.499 2.721 15.167 1.00 90.19 196 ASN A CA 1
ATOM 1643 C C . ASN A 1 196 ? 9.501 3.849 15.471 1.00 90.19 196 ASN A C 1
ATOM 1645 O O . ASN A 1 196 ? 9.736 4.623 16.392 1.00 90.19 196 ASN A O 1
ATOM 1649 N N . ILE A 1 197 ? 8.382 3.922 14.738 1.00 88.00 197 ILE A N 1
ATOM 1650 C CA . ILE A 1 197 ? 7.332 4.936 14.951 1.00 88.00 197 ILE A CA 1
ATOM 1651 C C . ILE A 1 197 ? 6.713 4.816 16.349 1.00 88.00 197 ILE A C 1
ATOM 1653 O O . ILE A 1 197 ? 6.491 5.823 17.011 1.00 88.00 197 ILE A O 1
ATOM 1657 N N . PHE A 1 198 ? 6.454 3.596 16.822 1.00 84.31 198 PHE A N 1
ATOM 1658 C CA . PHE A 1 198 ? 5.902 3.366 18.161 1.00 84.31 198 PHE A CA 1
ATOM 1659 C C . PHE A 1 198 ? 6.957 3.413 19.271 1.00 84.31 198 PHE A C 1
ATOM 1661 O O . PHE A 1 198 ? 6.596 3.309 20.440 1.00 84.31 198 PHE A O 1
ATOM 1668 N N . GLY A 1 199 ? 8.245 3.529 18.934 1.00 87.69 199 GLY A N 1
ATOM 1669 C CA . GLY A 1 199 ? 9.333 3.476 19.910 1.00 87.69 199 GLY A CA 1
ATOM 1670 C C . GLY A 1 199 ? 9.423 2.134 20.647 1.00 87.69 199 GLY A C 1
ATOM 1671 O O . GLY A 1 199 ? 9.826 2.100 21.807 1.00 87.69 199 GLY A O 1
ATOM 1672 N N . VAL A 1 200 ? 9.028 1.031 20.001 1.00 89.31 200 VAL A N 1
ATOM 1673 C CA . VAL A 1 200 ? 9.034 -0.314 20.599 1.00 89.31 200 VAL A CA 1
ATOM 1674 C C . VAL A 1 200 ? 10.154 -1.167 20.024 1.00 89.31 200 VAL A C 1
ATOM 1676 O O . VAL A 1 200 ? 10.347 -1.242 18.813 1.00 89.31 200 VAL A O 1
ATOM 1679 N N . ASN A 1 201 ? 10.853 -1.888 20.898 1.00 89.38 201 ASN A N 1
ATOM 1680 C CA . ASN A 1 201 ? 11.960 -2.767 20.504 1.00 89.38 201 ASN A CA 1
ATOM 1681 C C . ASN A 1 201 ? 11.545 -4.244 20.441 1.00 89.38 201 ASN A C 1
ATOM 1683 O O . ASN A 1 201 ? 12.187 -5.052 19.767 1.00 89.38 201 ASN A O 1
ATOM 1687 N N . HIS A 1 202 ? 10.448 -4.614 21.108 1.00 90.75 202 HIS A N 1
ATOM 1688 C CA . HIS A 1 202 ? 10.010 -6.001 21.224 1.00 90.75 202 HIS A CA 1
ATOM 1689 C C . HIS A 1 202 ? 8.801 -6.304 20.337 1.00 90.75 202 HIS A C 1
ATOM 1691 O O . HIS A 1 202 ? 7.813 -5.571 20.308 1.00 90.75 202 HIS A O 1
ATOM 1697 N N . LYS A 1 203 ? 8.841 -7.452 19.643 1.00 89.12 203 LYS A N 1
ATOM 1698 C CA . LYS A 1 203 ? 7.748 -7.880 18.751 1.00 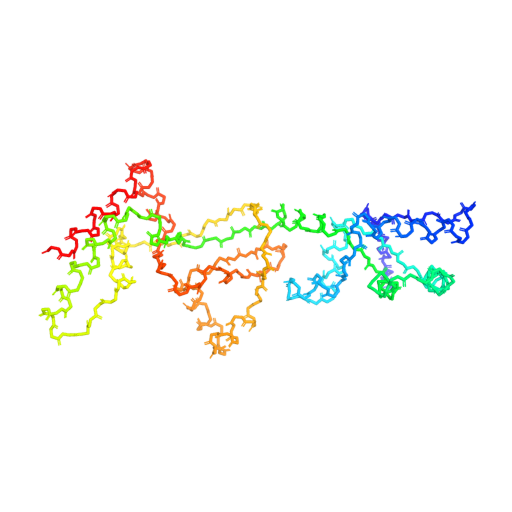89.12 203 LYS A CA 1
ATOM 1699 C C . LYS A 1 203 ? 6.412 -8.033 19.481 1.00 89.12 203 LYS A C 1
ATOM 1701 O O . LYS A 1 203 ? 5.376 -7.732 18.905 1.00 89.12 203 LYS A O 1
ATOM 1706 N N . VAL A 1 204 ? 6.431 -8.494 20.731 1.00 90.00 204 VAL A N 1
ATOM 1707 C CA . VAL A 1 204 ? 5.214 -8.674 21.540 1.00 90.00 204 VAL A CA 1
ATOM 1708 C C . VAL A 1 204 ? 4.521 -7.331 21.777 1.00 90.00 204 VAL A C 1
ATOM 1710 O O . VAL A 1 204 ? 3.319 -7.209 21.558 1.00 90.00 204 VAL A O 1
ATOM 1713 N N . GLU A 1 205 ? 5.286 -6.303 22.145 1.00 86.88 205 GLU A N 1
ATOM 1714 C CA . GLU A 1 205 ? 4.764 -4.946 22.332 1.00 86.88 205 GLU A CA 1
ATOM 1715 C C . GLU A 1 205 ? 4.259 -4.357 2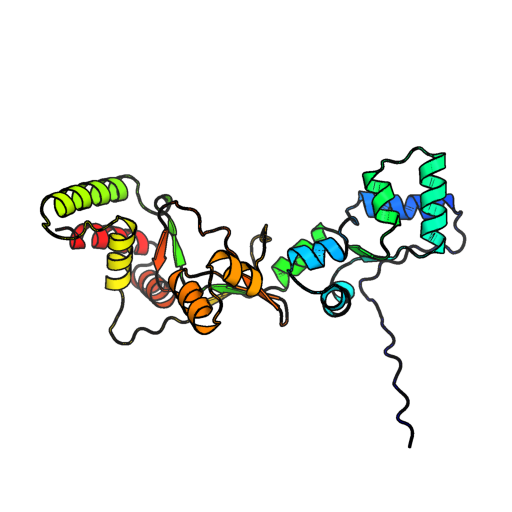1.020 1.00 86.88 205 GLU A C 1
ATOM 1717 O O . GLU A 1 205 ? 3.198 -3.739 20.997 1.00 86.88 205 GLU A O 1
ATOM 1722 N N . PHE A 1 206 ? 4.976 -4.594 19.921 1.00 88.94 206 PHE A N 1
ATOM 1723 C CA . PHE A 1 206 ? 4.538 -4.206 18.586 1.00 88.94 206 PHE A CA 1
ATOM 1724 C C . PHE A 1 206 ? 3.177 -4.811 18.220 1.00 88.94 206 PHE A C 1
ATOM 1726 O O . PHE A 1 206 ? 2.282 -4.077 17.811 1.00 88.94 206 PHE A O 1
ATOM 1733 N N . TYR A 1 207 ? 2.982 -6.120 18.410 1.00 86.62 207 TYR A N 1
ATOM 1734 C CA . TYR A 1 207 ? 1.692 -6.757 18.127 1.00 86.62 207 TYR A CA 1
ATOM 1735 C C . TYR A 1 207 ? 0.583 -6.231 19.042 1.00 86.62 207 TYR A C 1
ATOM 1737 O O . TYR A 1 207 ? -0.511 -5.957 18.558 1.00 86.62 207 TYR A O 1
ATOM 1745 N N . ARG A 1 208 ? 0.884 -5.955 20.318 1.00 82.12 208 ARG A N 1
ATOM 1746 C CA . ARG A 1 208 ? -0.066 -5.290 21.221 1.00 82.12 208 ARG A CA 1
ATOM 1747 C C . ARG A 1 208 ? -0.483 -3.911 20.703 1.00 82.12 208 ARG A C 1
ATOM 1749 O O . ARG A 1 208 ? -1.661 -3.571 20.782 1.00 82.12 208 ARG A O 1
ATOM 1756 N N . HIS A 1 209 ? 0.450 -3.128 20.157 1.00 81.12 209 HIS A N 1
ATOM 1757 C CA . HIS A 1 209 ? 0.136 -1.841 19.532 1.00 81.12 209 HIS A CA 1
ATOM 1758 C C . HIS A 1 209 ? -0.677 -2.017 18.253 1.00 81.12 209 HIS A C 1
ATOM 1760 O O . HIS A 1 209 ? -1.657 -1.307 18.084 1.00 81.12 209 HIS A O 1
ATOM 1766 N N . LEU A 1 210 ? -0.330 -2.969 17.381 1.00 80.81 210 LEU A N 1
ATOM 1767 C CA . LEU A 1 210 ? -1.098 -3.236 16.161 1.00 80.81 210 LEU A CA 1
ATOM 1768 C C . LEU A 1 210 ? -2.554 -3.594 16.460 1.00 80.81 210 LEU A C 1
ATOM 1770 O O . LEU A 1 210 ? -3.452 -3.082 15.792 1.00 80.81 210 LEU A O 1
ATOM 1774 N N . ASP A 1 211 ? -2.772 -4.458 17.451 1.00 75.75 211 ASP A N 1
ATOM 1775 C CA . ASP A 1 211 ? -4.104 -4.883 17.871 1.00 75.75 211 ASP A CA 1
ATOM 1776 C C . ASP A 1 211 ? -4.861 -3.722 18.513 1.00 75.75 211 ASP A C 1
ATOM 1778 O O . ASP A 1 211 ? -6.010 -3.471 18.163 1.00 75.75 211 ASP A O 1
ATOM 1782 N N . THR A 1 212 ? -4.196 -2.949 19.377 1.00 73.75 212 THR A N 1
ATOM 1783 C CA . THR A 1 212 ? -4.800 -1.762 19.998 1.00 73.75 212 THR A CA 1
ATOM 1784 C C . THR A 1 212 ? -5.182 -0.733 18.938 1.00 73.75 212 THR A C 1
ATOM 1786 O O . THR A 1 212 ? -6.294 -0.215 18.971 1.00 73.75 212 THR A O 1
ATOM 1789 N N . LEU A 1 213 ? -4.281 -0.453 17.988 1.00 75.44 213 LEU A N 1
ATOM 1790 C CA . LEU A 1 213 ? -4.426 0.545 16.926 1.00 75.44 213 LEU A CA 1
ATOM 1791 C C . LEU A 1 213 ? -5.315 0.085 15.765 1.00 75.44 213 LEU A C 1
ATOM 1793 O O . LEU A 1 213 ? -5.701 0.899 14.927 1.00 75.44 213 LEU A O 1
ATOM 1797 N N . GLY A 1 214 ? -5.638 -1.206 15.698 1.00 76.50 214 GLY A N 1
ATOM 1798 C CA . GLY A 1 214 ? -6.405 -1.801 14.613 1.00 76.50 214 GLY A CA 1
ATOM 1799 C C . GLY A 1 214 ? -5.847 -1.461 13.236 1.00 76.50 214 GLY A C 1
ATOM 1800 O O . GLY A 1 214 ? -6.563 -0.932 12.386 1.00 76.50 214 GLY A O 1
ATOM 1801 N N . ILE A 1 215 ? -4.539 -1.642 13.053 1.00 83.31 215 ILE A N 1
ATOM 1802 C CA . ILE A 1 215 ? -3.836 -1.285 11.814 1.00 83.31 215 ILE A CA 1
ATOM 1803 C C . ILE A 1 215 ? -4.076 -2.352 10.748 1.00 83.31 215 ILE A C 1
ATOM 1805 O O . ILE A 1 215 ? -3.772 -3.531 10.948 1.00 83.31 215 ILE A O 1
ATOM 1809 N N . ASN A 1 216 ? -4.587 -1.911 9.597 1.00 86.50 216 ASN A N 1
ATOM 1810 C CA . ASN A 1 216 ? -4.854 -2.774 8.456 1.00 86.50 216 ASN A CA 1
ATOM 1811 C C . ASN A 1 216 ? -3.546 -3.306 7.873 1.00 86.50 216 ASN A C 1
ATOM 1813 O O . ASN A 1 216 ? -2.556 -2.578 7.731 1.00 86.50 216 ASN A O 1
ATOM 1817 N N . LYS A 1 217 ? -3.557 -4.589 7.511 1.00 91.19 217 LYS A N 1
ATOM 1818 C CA . LYS A 1 217 ? -2.417 -5.259 6.888 1.00 91.19 217 LYS A CA 1
ATOM 1819 C C . LYS A 1 217 ? -2.690 -5.422 5.399 1.00 91.19 217 LYS A C 1
ATOM 1821 O O . LYS A 1 217 ? -3.810 -5.708 4.990 1.00 91.19 217 LYS A O 1
ATOM 1826 N N . VAL A 1 218 ? -1.648 -5.267 4.605 1.00 93.31 218 VAL A N 1
ATOM 1827 C CA . VAL A 1 218 ? -1.612 -5.550 3.176 1.00 93.31 218 VAL A CA 1
ATOM 1828 C C . VAL A 1 218 ? -0.665 -6.722 2.984 1.00 93.31 218 VAL A C 1
ATOM 1830 O O . VAL A 1 218 ? 0.510 -6.631 3.345 1.00 93.31 218 VAL A O 1
ATOM 1833 N N . LYS A 1 219 ? -1.174 -7.839 2.473 1.00 94.69 219 LYS A N 1
ATOM 1834 C CA . LYS A 1 219 ? -0.373 -9.022 2.164 1.00 94.69 219 LYS A CA 1
ATOM 1835 C C . LYS A 1 219 ? -0.179 -9.115 0.662 1.00 94.69 219 LYS A C 1
ATOM 1837 O O . LYS A 1 219 ? -1.152 -9.260 -0.057 1.00 94.69 219 LYS A O 1
ATOM 1842 N N . LEU A 1 220 ? 1.063 -9.059 0.204 1.00 93.75 220 LEU A N 1
ATOM 1843 C CA . LEU A 1 220 ? 1.427 -9.267 -1.194 1.00 93.75 220 LEU A CA 1
ATOM 1844 C C . LEU A 1 220 ? 2.435 -10.415 -1.247 1.00 93.75 220 LEU A C 1
ATOM 1846 O O . LEU A 1 220 ? 3.567 -10.273 -0.780 1.00 93.75 220 LEU A O 1
ATOM 1850 N N . ASN A 1 221 ? 2.033 -11.575 -1.765 1.00 88.62 221 ASN A N 1
ATOM 1851 C CA . ASN A 1 221 ? 2.796 -12.819 -1.615 1.00 88.62 221 ASN A CA 1
ATOM 1852 C C . ASN A 1 221 ? 3.110 -13.089 -0.120 1.00 88.62 221 ASN A C 1
ATOM 1854 O O . ASN A 1 221 ? 2.244 -12.992 0.745 1.00 88.62 221 ASN A O 1
ATOM 1858 N N . ASN A 1 222 ? 4.378 -13.355 0.210 1.00 89.44 222 ASN A N 1
ATOM 1859 C CA . ASN A 1 222 ? 4.853 -13.511 1.592 1.00 89.44 222 ASN A CA 1
ATOM 1860 C C . ASN A 1 222 ? 5.161 -12.172 2.296 1.00 89.44 222 ASN A C 1
ATOM 1862 O O . ASN A 1 222 ? 5.684 -12.161 3.412 1.00 89.44 222 ASN A O 1
ATOM 1866 N N . LEU A 1 223 ? 4.902 -11.035 1.646 1.00 94.00 223 LEU A N 1
ATOM 1867 C CA . LEU A 1 223 ? 5.200 -9.710 2.172 1.00 94.00 223 LEU A CA 1
ATOM 1868 C C . LEU A 1 223 ? 4.007 -9.176 2.960 1.00 94.00 223 LEU A C 1
ATOM 1870 O O . LEU A 1 223 ? 2.946 -8.943 2.393 1.00 94.00 223 LEU A O 1
ATOM 1874 N N . VAL A 1 224 ? 4.189 -8.930 4.256 1.00 94.38 224 VAL A N 1
ATOM 1875 C CA . VAL A 1 224 ? 3.181 -8.252 5.084 1.00 94.38 224 VAL A CA 1
ATOM 1876 C C . VAL A 1 224 ? 3.591 -6.804 5.289 1.00 94.38 224 VAL A C 1
ATOM 1878 O O . VAL A 1 224 ? 4.667 -6.527 5.827 1.00 94.38 224 VAL A O 1
ATOM 1881 N N . ARG A 1 225 ? 2.736 -5.882 4.865 1.00 94.56 225 ARG A N 1
ATOM 1882 C CA . ARG A 1 225 ? 2.882 -4.442 5.055 1.00 94.56 225 ARG A CA 1
ATOM 1883 C C . ARG A 1 225 ? 1.677 -3.862 5.765 1.00 94.56 225 ARG A C 1
ATOM 1885 O O . ARG A 1 225 ? 0.661 -4.529 5.921 1.00 94.56 225 ARG A O 1
ATOM 1892 N N . TYR A 1 226 ? 1.825 -2.640 6.245 1.00 91.75 226 TYR A N 1
ATOM 1893 C CA . TYR A 1 226 ? 0.838 -1.979 7.081 1.00 91.75 226 TYR A CA 1
ATOM 1894 C C . TYR A 1 226 ? 0.454 -0.628 6.493 1.00 91.75 226 TYR A C 1
ATOM 1896 O O . TYR A 1 226 ? 1.293 0.046 5.893 1.00 91.75 226 TYR A O 1
ATOM 1904 N N . ARG A 1 227 ? -0.808 -0.252 6.696 1.00 87.12 227 ARG A N 1
ATOM 1905 C CA . ARG A 1 227 ? -1.389 1.032 6.296 1.00 87.12 227 ARG A CA 1
ATOM 1906 C C . ARG A 1 227 ? -1.649 1.893 7.531 1.00 87.12 227 ARG A C 1
ATOM 1908 O O . ARG A 1 227 ? -2.423 1.498 8.402 1.00 87.12 227 ARG A O 1
ATOM 1915 N N . VAL A 1 228 ? -0.939 3.018 7.634 1.00 77.31 228 VAL A N 1
ATOM 1916 C CA . VAL A 1 228 ? -0.983 3.964 8.776 1.00 77.31 228 VAL A CA 1
ATOM 1917 C C . VAL A 1 228 ? -1.757 5.234 8.426 1.00 77.31 228 VAL A C 1
ATOM 1919 O O . VAL A 1 228 ? -2.135 5.983 9.313 1.00 77.31 228 VAL A O 1
ATOM 1922 N N . ASP A 1 229 ? -2.061 5.419 7.145 1.00 65.81 229 ASP A N 1
ATOM 1923 C CA . ASP A 1 229 ? -2.817 6.499 6.503 1.00 65.81 229 ASP A CA 1
ATOM 1924 C C . ASP A 1 229 ? -4.201 6.783 7.123 1.00 65.81 229 ASP A C 1
ATOM 1926 O O . ASP A 1 229 ? -4.834 7.777 6.804 1.00 65.81 229 ASP A O 1
ATOM 1930 N N . GLU A 1 230 ? -4.655 5.963 8.068 1.00 52.78 230 GLU A N 1
ATOM 1931 C CA . GLU A 1 230 ? -5.909 6.152 8.798 1.00 52.78 230 GLU A CA 1
ATOM 1932 C C . GLU A 1 230 ? -5.702 6.445 10.302 1.00 52.78 230 GLU A C 1
ATOM 1934 O O . GLU A 1 230 ? -6.656 6.331 11.068 1.00 52.78 230 GLU A O 1
ATOM 1939 N N . VAL A 1 231 ? -4.473 6.733 10.759 1.00 52.22 231 VAL A N 1
ATOM 1940 C CA . VAL A 1 231 ? -4.099 7.011 12.171 1.00 52.22 231 VAL A CA 1
ATOM 1941 C C . VAL A 1 231 ? -4.054 8.528 12.460 1.00 52.22 231 VAL A C 1
ATOM 1943 O O . VAL A 1 231 ? -3.369 8.974 13.374 1.00 52.22 231 VAL A O 1
ATOM 1946 N N . GLU A 1 232 ? -4.769 9.343 11.681 1.00 48.53 232 GLU A N 1
ATOM 1947 C CA . GLU A 1 232 ? -4.905 10.781 11.953 1.00 48.53 232 GLU A CA 1
ATOM 1948 C C . GLU A 1 232 ? -5.631 11.050 13.281 1.00 48.53 232 GLU A C 1
ATOM 1950 O O . GLU A 1 232 ? -6.517 10.300 13.684 1.00 48.53 232 GLU A O 1
ATOM 1955 N N . GLU A 1 233 ? -5.286 12.164 13.932 1.00 46.88 233 GLU A N 1
ATOM 1956 C CA . GLU A 1 233 ? -5.809 12.631 15.231 1.00 46.88 233 GLU A CA 1
ATOM 1957 C C . GLU A 1 233 ? -7.310 12.998 15.227 1.00 46.88 233 GLU A C 1
ATOM 1959 O O . GLU A 1 233 ? -7.843 13.461 16.236 1.00 46.88 233 GLU A O 1
ATOM 1964 N N . THR A 1 234 ? -8.022 12.787 14.115 1.00 55.94 234 THR A N 1
ATOM 1965 C CA . THR A 1 234 ? -9.479 12.938 14.068 1.00 55.94 234 THR A CA 1
ATOM 1966 C C . THR A 1 234 ? -10.149 11.730 14.719 1.00 55.94 234 THR A C 1
ATOM 1968 O O . THR A 1 234 ? -9.699 10.594 14.579 1.00 55.94 234 THR A O 1
ATOM 1971 N N . PHE A 1 235 ? -11.220 11.975 15.479 1.00 64.56 235 PHE A N 1
ATOM 1972 C CA . PHE A 1 235 ? -11.873 10.953 16.293 1.00 64.56 235 PHE A CA 1
ATOM 1973 C C . PHE A 1 235 ? -12.161 9.665 15.492 1.00 64.56 235 PHE A C 1
ATOM 1975 O O . PHE A 1 235 ? -12.874 9.679 14.484 1.00 64.56 235 PHE A O 1
ATOM 1982 N N . GLN A 1 236 ? -11.605 8.554 15.986 1.00 70.44 236 GLN A N 1
ATOM 1983 C CA . GLN A 1 236 ? -11.660 7.221 15.396 1.00 70.44 236 GLN A CA 1
ATOM 1984 C C . GLN A 1 236 ? -12.209 6.228 16.431 1.00 70.44 236 GLN A C 1
ATOM 1986 O O . GLN A 1 236 ? -11.529 5.898 17.405 1.00 70.44 236 GLN A O 1
ATOM 1991 N N . ALA A 1 237 ? -13.403 5.684 16.199 1.00 75.69 237 ALA A N 1
ATOM 1992 C CA . ALA A 1 237 ? -13.924 4.558 16.971 1.00 75.69 237 ALA A CA 1
ATOM 1993 C C . ALA A 1 237 ? -13.562 3.235 16.289 1.00 75.69 237 ALA A C 1
ATOM 1995 O O . ALA A 1 237 ? -13.627 3.112 15.062 1.00 75.69 237 ALA A O 1
ATOM 1996 N N . ARG A 1 238 ? -13.178 2.225 17.074 1.00 79.06 238 ARG A N 1
ATOM 1997 C CA . ARG A 1 238 ? -12.857 0.889 16.562 1.00 79.06 238 ARG A CA 1
ATOM 1998 C C . ARG A 1 238 ? -13.933 -0.083 16.997 1.00 79.06 238 ARG A C 1
ATOM 2000 O O . ARG A 1 238 ? -14.131 -0.316 18.187 1.00 79.06 238 ARG A O 1
ATOM 2007 N N . MET A 1 239 ? -14.597 -0.680 16.018 1.00 80.19 239 MET A N 1
ATOM 2008 C CA . MET A 1 239 ? -15.505 -1.789 16.249 1.00 80.19 239 MET A CA 1
ATOM 2009 C C . MET A 1 239 ? -14.880 -3.076 15.735 1.00 80.19 239 MET A C 1
ATOM 2011 O O . MET A 1 239 ? -14.317 -3.137 14.640 1.00 80.19 239 MET A O 1
ATOM 2015 N N . TYR A 1 240 ? -14.996 -4.127 16.530 1.00 84.75 240 TYR A N 1
ATOM 2016 C CA . TYR A 1 240 ? -14.593 -5.455 16.116 1.00 84.75 240 TYR A CA 1
ATOM 2017 C C . TYR A 1 240 ? -15.426 -5.906 14.925 1.00 84.75 240 TYR A C 1
ATOM 2019 O O . TYR A 1 240 ? -16.638 -5.692 14.885 1.00 84.75 240 TYR A O 1
ATOM 2027 N N . ILE A 1 241 ? -14.793 -6.553 13.954 1.00 85.88 241 ILE A N 1
ATOM 2028 C CA . ILE A 1 241 ? -15.483 -6.918 12.719 1.00 85.88 241 ILE A CA 1
ATOM 2029 C C . ILE A 1 241 ? -16.635 -7.880 12.984 1.00 85.88 241 ILE A C 1
ATOM 2031 O O . ILE A 1 241 ? -17.711 -7.704 12.422 1.00 85.88 241 ILE A O 1
ATOM 2035 N N . THR A 1 242 ? -16.454 -8.856 13.870 1.00 84.56 242 THR A N 1
ATOM 2036 C CA . THR A 1 242 ? -17.532 -9.788 14.214 1.00 84.56 242 THR A CA 1
ATOM 2037 C C . THR A 1 242 ? -18.721 -9.060 14.851 1.00 84.56 242 THR A C 1
ATOM 2039 O O . THR A 1 242 ? -19.866 -9.373 14.536 1.00 84.56 242 THR A O 1
ATOM 2042 N N . ALA A 1 243 ? -18.471 -8.048 15.694 1.00 85.69 243 ALA A N 1
ATOM 2043 C CA . ALA A 1 243 ? -19.527 -7.223 16.287 1.00 85.69 243 ALA A CA 1
ATOM 2044 C C . ALA A 1 243 ? -20.225 -6.365 15.222 1.00 85.69 243 ALA A C 1
ATOM 2046 O O . ALA A 1 243 ? -21.451 -6.307 15.184 1.00 85.69 243 ALA A O 1
ATOM 2047 N N . PHE A 1 244 ? -19.454 -5.778 14.303 1.00 88.44 244 PHE A N 1
ATOM 2048 C CA . PHE A 1 244 ? -19.984 -5.063 13.145 1.00 88.44 244 PHE A CA 1
ATOM 2049 C C . PHE A 1 244 ? -20.890 -5.950 12.288 1.00 88.44 244 PHE A C 1
ATOM 2051 O O . PHE A 1 244 ? -22.028 -5.578 12.022 1.00 88.44 244 PHE A O 1
ATOM 2058 N N . LEU A 1 245 ? -20.406 -7.123 11.872 1.00 87.94 245 LEU A N 1
ATOM 2059 C CA . LEU A 1 245 ? -21.174 -8.058 11.054 1.00 87.94 245 LEU A CA 1
ATOM 2060 C C . LEU A 1 245 ? -22.430 -8.525 11.786 1.00 87.94 245 LEU A C 1
ATOM 2062 O O . LEU A 1 245 ? -23.486 -8.624 11.172 1.00 87.94 245 LEU A O 1
ATOM 2066 N N . HIS A 1 246 ? -22.341 -8.768 13.096 1.00 87.75 246 HIS A N 1
ATOM 2067 C CA . HIS A 1 246 ? -23.503 -9.104 13.911 1.00 87.75 246 HIS A CA 1
ATOM 2068 C C . HIS A 1 246 ? -24.554 -7.988 13.884 1.00 87.75 246 HIS A C 1
ATOM 2070 O O . HIS A 1 246 ? -25.719 -8.255 13.588 1.00 87.75 246 HIS A O 1
ATOM 2076 N N . LEU A 1 247 ? -24.145 -6.745 14.149 1.00 90.12 247 LEU A N 1
ATOM 2077 C CA . LEU A 1 247 ? -25.040 -5.590 14.126 1.00 90.12 247 LEU A CA 1
ATOM 2078 C C . LEU A 1 247 ? -25.643 -5.376 12.737 1.00 90.12 247 LEU A C 1
ATOM 2080 O O . LEU A 1 247 ? -26.854 -5.206 12.632 1.00 90.12 247 LEU A O 1
ATOM 2084 N N . LYS A 1 248 ? -24.832 -5.467 11.678 1.00 90.81 248 LYS A N 1
ATOM 2085 C CA . LYS A 1 248 ? -25.294 -5.349 10.292 1.00 90.81 248 LYS A CA 1
ATOM 2086 C C . LYS A 1 248 ? -26.289 -6.451 9.923 1.00 90.81 248 LYS A C 1
ATOM 2088 O O . LYS A 1 248 ? -27.322 -6.170 9.332 1.00 90.81 248 LYS A O 1
ATOM 2093 N N . ASN A 1 249 ? -26.027 -7.700 10.303 1.00 90.88 249 ASN A N 1
ATOM 2094 C CA . ASN A 1 249 ? -26.935 -8.814 10.017 1.00 90.88 249 ASN A CA 1
ATOM 2095 C C . ASN A 1 249 ? -28.258 -8.697 10.787 1.00 90.88 249 ASN A C 1
ATOM 2097 O O . ASN A 1 249 ? -29.297 -9.110 10.283 1.00 90.88 249 ASN A O 1
ATOM 2101 N N . LYS A 1 250 ? -28.225 -8.158 12.010 1.00 92.31 250 LYS A N 1
ATOM 2102 C CA . LYS A 1 250 ? -29.403 -8.042 12.878 1.00 92.31 250 LYS A CA 1
ATOM 2103 C C . LYS A 1 250 ? -30.263 -6.814 12.573 1.00 92.31 250 LYS A C 1
ATOM 2105 O O . LYS A 1 250 ? -31.478 -6.882 12.721 1.00 92.31 250 LYS A O 1
ATOM 2110 N N . HIS A 1 251 ? -29.636 -5.704 12.196 1.00 92.56 251 HIS A N 1
ATOM 2111 C CA . HIS A 1 251 ? -30.284 -4.397 12.060 1.00 92.56 251 HIS A CA 1
ATOM 2112 C C . HIS A 1 251 ? -30.227 -3.837 10.631 1.00 92.56 251 HIS A C 1
ATOM 2114 O O . HIS A 1 251 ? -30.677 -2.722 10.391 1.00 92.56 251 HIS A O 1
ATOM 2120 N N . GLY A 1 252 ? -29.687 -4.591 9.670 1.00 91.94 252 GLY A N 1
ATOM 2121 C CA . GLY A 1 252 ? -29.556 -4.144 8.286 1.00 91.94 252 GLY A CA 1
ATOM 2122 C C . GLY A 1 252 ? -28.704 -2.882 8.187 1.00 91.94 252 GLY A C 1
ATOM 2123 O O . GLY A 1 252 ? -27.687 -2.764 8.866 1.00 91.94 252 GLY A O 1
ATOM 2124 N N . GLU A 1 253 ? -29.137 -1.933 7.358 1.00 90.00 253 GLU A N 1
ATOM 2125 C CA . GLU A 1 253 ? -28.479 -0.630 7.180 1.00 90.00 253 GLU A CA 1
ATOM 2126 C C . GLU A 1 253 ? -28.708 0.330 8.372 1.00 90.00 253 GLU A C 1
ATOM 2128 O O . GLU A 1 253 ? -27.980 1.307 8.524 1.00 90.00 253 GLU A O 1
ATOM 2133 N N . GLU A 1 254 ? -29.631 0.018 9.292 1.00 91.69 254 GLU A N 1
ATOM 2134 C CA . GLU A 1 254 ? -29.906 0.830 10.493 1.00 91.69 254 GLU A CA 1
ATOM 2135 C C . GLU A 1 254 ? -28.900 0.596 11.633 1.00 91.69 254 GLU A C 1
ATOM 2137 O O . GLU A 1 254 ? -29.017 1.173 12.718 1.00 91.69 254 GLU A O 1
ATOM 2142 N N . TYR A 1 255 ? -27.885 -0.250 11.428 1.00 90.06 255 TYR A N 1
ATOM 2143 C CA . TYR A 1 255 ? -26.895 -0.572 12.459 1.00 90.06 255 TYR A CA 1
ATOM 2144 C C . TYR A 1 255 ? -26.205 0.680 13.032 1.00 90.06 255 TYR A C 1
ATOM 2146 O O . TYR A 1 255 ? -25.891 0.717 14.223 1.00 90.06 255 TYR A O 1
ATOM 2154 N N . MET A 1 256 ? -26.012 1.725 12.218 1.00 88.88 256 MET A N 1
ATOM 2155 C CA . MET A 1 256 ? -25.468 3.003 12.685 1.00 88.88 256 MET A CA 1
ATOM 2156 C C . MET A 1 256 ? -26.424 3.723 13.633 1.00 88.88 256 MET A C 1
ATOM 2158 O O . MET A 1 256 ? -25.981 4.248 14.651 1.00 88.88 256 MET A O 1
ATOM 2162 N N . THR A 1 257 ? -27.726 3.724 13.357 1.00 90.81 257 THR A N 1
ATOM 2163 C CA . THR A 1 257 ? -28.746 4.305 14.243 1.00 90.81 257 THR A CA 1
ATOM 2164 C C . THR A 1 257 ? -28.778 3.582 15.590 1.00 90.81 257 THR A C 1
ATOM 2166 O O . THR A 1 257 ? -28.878 4.220 16.637 1.00 90.81 257 THR A O 1
ATOM 2169 N N . VAL A 1 258 ? -28.601 2.256 15.596 1.00 91.44 258 VAL A N 1
ATOM 2170 C CA . VAL A 1 258 ? -28.507 1.458 16.833 1.00 91.44 258 VAL A CA 1
ATOM 2171 C C . VAL A 1 258 ? -27.291 1.857 17.670 1.00 91.44 258 VAL A C 1
ATOM 2173 O O . VAL A 1 258 ? -27.410 2.045 18.882 1.00 91.44 258 VAL A O 1
ATOM 2176 N N . ILE A 1 259 ? -26.129 2.027 17.034 1.00 89.62 259 ILE A N 1
ATOM 2177 C CA . ILE A 1 259 ? -24.907 2.488 17.705 1.00 89.62 259 ILE A CA 1
ATOM 2178 C C . ILE A 1 259 ? -25.106 3.894 18.282 1.00 89.62 259 ILE A C 1
ATOM 2180 O O . ILE A 1 259 ? -24.772 4.132 19.441 1.00 89.62 259 ILE A O 1
ATOM 2184 N N . GLN A 1 260 ? -25.686 4.805 17.498 1.00 90.06 260 GLN A N 1
ATOM 2185 C CA . GLN A 1 260 ? -25.968 6.185 17.899 1.00 90.06 260 GLN A CA 1
ATOM 2186 C C . GLN A 1 260 ? -26.905 6.253 19.104 1.00 90.06 260 GLN A C 1
ATOM 2188 O O . GLN A 1 260 ? -26.601 6.915 20.093 1.00 90.06 260 GLN A O 1
ATOM 2193 N N . LYS A 1 261 ? -28.004 5.495 19.077 1.00 90.12 261 LYS A N 1
ATOM 2194 C CA . LYS A 1 261 ? -28.934 5.412 20.204 1.00 90.12 261 LYS A CA 1
ATOM 2195 C C . LYS A 1 261 ? -28.241 4.880 21.458 1.00 90.12 261 LYS A C 1
ATOM 2197 O O . LYS A 1 261 ? -28.372 5.464 22.531 1.00 90.12 261 LYS A O 1
ATOM 2202 N N . ARG A 1 262 ? -27.438 3.819 21.319 1.00 90.25 262 ARG A N 1
ATOM 2203 C CA . ARG A 1 262 ? -26.686 3.246 22.442 1.00 90.25 262 ARG A CA 1
ATOM 2204 C C . ARG A 1 262 ? -25.679 4.231 23.042 1.00 90.25 262 ARG A C 1
ATOM 2206 O O . ARG A 1 262 ? -25.479 4.237 24.255 1.00 90.25 262 ARG A O 1
ATOM 2213 N N . ALA A 1 263 ? -25.072 5.067 22.202 1.00 87.12 263 ALA A N 1
ATOM 2214 C CA . ALA A 1 263 ? -24.173 6.140 22.616 1.00 87.12 263 ALA A CA 1
ATOM 2215 C C . ALA A 1 263 ? -24.874 7.283 23.368 1.00 87.12 263 ALA A C 1
ATOM 2217 O O . ALA A 1 263 ? -24.222 8.054 24.062 1.00 87.12 263 ALA A O 1
ATOM 2218 N N . LEU A 1 264 ? -26.191 7.425 23.252 1.00 87.06 264 LEU A N 1
ATOM 2219 C CA . LEU A 1 264 ? -26.941 8.379 24.067 1.00 87.06 264 LEU A CA 1
ATOM 2220 C C . LEU A 1 264 ? -27.404 7.734 25.377 1.00 87.06 264 LEU A C 1
ATOM 2222 O O . LEU A 1 264 ? -27.276 8.363 26.424 1.00 87.06 264 LEU A O 1
ATOM 2226 N N . GLU A 1 265 ? -27.841 6.470 25.328 1.00 89.00 265 GLU A N 1
ATOM 2227 C CA . GLU A 1 265 ? -28.283 5.690 26.496 1.00 89.00 265 GLU A CA 1
ATOM 2228 C C . GLU A 1 265 ? -27.188 5.501 27.552 1.00 89.00 265 GLU A C 1
ATOM 2230 O O . GLU A 1 265 ? -27.471 5.491 28.740 1.00 89.00 265 GLU A O 1
ATOM 2235 N N . LEU A 1 266 ? -25.928 5.313 27.145 1.00 84.88 266 LEU A N 1
ATOM 2236 C CA . LEU A 1 266 ? -24.821 5.066 28.079 1.00 84.88 266 LEU A CA 1
ATOM 2237 C C . LEU A 1 266 ? -24.321 6.335 28.804 1.00 84.88 266 LEU A C 1
ATOM 2239 O O . LEU A 1 266 ? -23.388 6.232 29.606 1.00 84.88 266 LEU A O 1
ATOM 2243 N N . LEU A 1 267 ? -24.861 7.515 28.474 1.00 79.75 267 LEU A N 1
ATOM 2244 C CA . LEU A 1 267 ? -24.576 8.793 29.147 1.00 79.75 267 LEU A CA 1
ATOM 2245 C C . LEU A 1 267 ? -25.706 9.251 30.079 1.00 79.75 267 LEU A C 1
ATOM 2247 O O . LEU A 1 267 ? -25.485 10.208 30.824 1.00 79.75 267 LEU A O 1
ATOM 2251 N N . ASP A 1 268 ? -26.872 8.606 30.007 1.00 71.19 268 ASP A N 1
ATOM 2252 C CA . ASP A 1 268 ? -28.003 8.813 30.920 1.00 71.19 268 ASP A CA 1
ATOM 2253 C C . ASP A 1 268 ? -27.851 7.952 32.185 1.00 71.19 268 ASP A C 1
ATOM 2255 O O . ASP A 1 268 ? -28.187 8.465 33.278 1.00 71.19 268 ASP A O 1
#

Secondary structure (DSSP, 8-state):
------------TTEE----TT--HHHHHHHHHHHHHHTEEEEHHHHHHHTT--HHHHHHHTTTTS-EEE--HHHHHHHHHHHHHTT--HHHHHHTT-SEEEEHHHHHHHHHHHEEEEESEEEEEGGGS-HHHHHHHHHHHHHHHHH-SSPPPPHHHHHHHHHHTT--TT---PPEEESS-SS--S--B-HHHHHHHTT--SHHHHHHHHHHHTPEEEEETTEEEEE-TT--SS-EEEEEHHHHHHHHHHHGGGHHHHHHHHHHHTT-

Radius of gyration: 26.48 Å; chains: 1; bounding box: 58×56×80 Å

Organism: NCBI:txid549687

Sequence (268 aa):
MEQKKKEKTYDETNLIKIEGQGRTKEDICLSYLEFINSGFSLTIEEIASYLRCTYQYVLDKIVPEVPHIRITEVSKLMLFKYAIEHDLDEEISSLFVKRILFHRGEFQRYVCNSAESVISFKRFYERDFEAEVVLQMKQKLAILNQKSTGKSITFEKYMQRVMDSFMWRHFKNEPITKPKIDIFPPQLFSQRDLMNIFGVNHKVEFYRHLDTLGINKVKLNNLVRYRVDEVEETFQARMYITAFLHLKNKHGEEYMTVIQKRALELLD